Protein AF-A0A9K3KFH7-F1 (afdb_monomer_lite)

Structure (mmCIF, N/CA/C/O backbone):
data_AF-A0A9K3KFH7-F1
#
_entry.id   AF-A0A9K3KFH7-F1
#
loop_
_atom_site.group_PDB
_atom_site.id
_atom_site.type_symbol
_atom_site.label_atom_id
_atom_site.label_alt_id
_atom_site.label_comp_id
_atom_site.label_asym_id
_atom_site.label_entity_id
_atom_site.label_seq_id
_atom_site.pdbx_PDB_ins_code
_atom_site.Cartn_x
_atom_site.Cartn_y
_atom_site.Cartn_z
_atom_site.occupancy
_atom_site.B_iso_or_equiv
_atom_site.auth_seq_id
_atom_site.auth_comp_id
_atom_site.auth_asym_id
_atom_site.auth_atom_id
_atom_site.pdbx_PDB_model_num
ATOM 1 N N . MET A 1 1 ? 3.622 -12.387 -9.792 1.00 86.12 1 MET A N 1
ATOM 2 C CA . MET A 1 1 ? 2.218 -12.815 -10.017 1.00 86.12 1 MET A CA 1
ATOM 3 C C . MET A 1 1 ? 2.075 -13.841 -11.136 1.00 86.12 1 MET A C 1
ATOM 5 O O . MET A 1 1 ? 1.702 -14.954 -10.819 1.00 86.12 1 MET A O 1
ATOM 9 N N . GLU A 1 2 ? 2.390 -13.543 -12.404 1.00 88.88 2 GLU A N 1
ATOM 10 C CA . GLU A 1 2 ? 2.197 -14.516 -13.508 1.00 88.88 2 GLU A CA 1
ATOM 11 C C . GLU A 1 2 ? 2.962 -15.837 -13.294 1.00 88.88 2 GLU A C 1
ATOM 13 O O . GLU A 1 2 ? 2.406 -16.914 -13.489 1.00 88.88 2 GLU A O 1
ATOM 18 N N . SER A 1 3 ? 4.212 -15.764 -12.820 1.00 88.94 3 SER A N 1
ATOM 19 C CA . SER A 1 3 ? 4.995 -16.954 -12.445 1.00 88.94 3 SER A CA 1
ATOM 20 C C . SER A 1 3 ? 4.296 -17.785 -11.359 1.00 88.94 3 SER A C 1
ATOM 22 O O . SER A 1 3 ? 4.105 -18.985 -11.522 1.00 88.94 3 SER A O 1
ATOM 24 N N . TRP A 1 4 ? 3.802 -17.139 -10.297 1.00 92.62 4 TRP A N 1
ATOM 25 C CA . TRP A 1 4 ? 3.012 -17.815 -9.267 1.00 92.62 4 TRP A CA 1
ATOM 26 C C . TRP A 1 4 ? 1.726 -18.429 -9.816 1.00 92.62 4 TRP A C 1
ATOM 28 O O . TRP A 1 4 ? 1.423 -19.572 -9.490 1.00 92.62 4 TRP A O 1
ATOM 38 N N . ALA A 1 5 ? 0.996 -17.725 -10.681 1.00 92.94 5 ALA A N 1
ATOM 39 C CA . ALA A 1 5 ? -0.208 -18.263 -11.304 1.00 92.94 5 ALA A CA 1
ATOM 40 C C . ALA A 1 5 ? 0.092 -19.547 -12.102 1.00 92.94 5 ALA A C 1
ATOM 42 O O . ALA A 1 5 ? -0.690 -20.494 -12.063 1.00 92.94 5 ALA A O 1
ATOM 43 N N . ARG A 1 6 ? 1.263 -19.634 -12.753 1.00 92.25 6 ARG A N 1
ATOM 44 C CA . ARG A 1 6 ? 1.727 -20.870 -13.412 1.00 92.25 6 ARG A CA 1
ATOM 45 C C . ARG A 1 6 ? 2.045 -21.980 -12.416 1.00 92.25 6 ARG A C 1
ATOM 47 O O . ARG A 1 6 ? 1.675 -23.123 -12.666 1.00 92.25 6 ARG A O 1
ATOM 54 N N . SER A 1 7 ? 2.717 -21.659 -11.314 1.00 92.56 7 SER A N 1
ATOM 55 C CA . SER A 1 7 ? 3.105 -22.643 -10.297 1.00 92.56 7 SER A CA 1
ATOM 56 C C . SER A 1 7 ? 1.901 -23.219 -9.550 1.00 92.56 7 SER A C 1
ATOM 58 O O . SER A 1 7 ? 1.822 -24.428 -9.352 1.00 92.56 7 SER A O 1
ATOM 60 N N . TYR A 1 8 ? 0.942 -22.373 -9.167 1.00 91.44 8 TYR A N 1
ATOM 61 C CA . TYR A 1 8 ? -0.239 -22.785 -8.402 1.00 91.44 8 TYR A CA 1
ATOM 62 C C . TYR A 1 8 ? -1.395 -23.294 -9.273 1.00 91.44 8 TYR A C 1
ATOM 64 O O . TYR A 1 8 ? -2.278 -23.996 -8.766 1.00 91.44 8 TYR A O 1
ATOM 72 N N . GLN A 1 9 ? -1.386 -22.982 -10.573 1.00 89.19 9 GLN A N 1
ATOM 73 C CA . GLN A 1 9 ? -2.397 -23.401 -11.545 1.00 89.19 9 GLN A CA 1
ATOM 74 C C . GLN A 1 9 ? -3.823 -23.125 -11.033 1.00 89.19 9 GLN A C 1
ATOM 76 O O . GLN A 1 9 ? -4.155 -22.003 -10.668 1.00 89.19 9 GLN A O 1
ATOM 81 N N . ASN A 1 10 ? -4.665 -24.156 -10.951 1.00 87.44 10 ASN A N 1
ATOM 82 C CA . ASN A 1 10 ? -6.067 -24.040 -10.549 1.00 87.44 10 ASN A CA 1
ATOM 83 C C . ASN A 1 10 ? -6.268 -23.965 -9.026 1.00 87.44 10 ASN A C 1
ATOM 85 O O . ASN A 1 10 ? -7.405 -23.932 -8.557 1.00 87.44 10 ASN A O 1
ATOM 89 N N . SER A 1 11 ? -5.187 -23.989 -8.244 1.00 90.25 11 SER A N 1
ATOM 90 C CA . SER A 1 11 ? -5.266 -23.992 -6.780 1.00 90.25 11 SER A CA 1
ATOM 91 C C . SER A 1 11 ? -5.369 -22.583 -6.200 1.00 90.25 11 SER A C 1
ATOM 93 O O . SER A 1 11 ? -5.948 -22.416 -5.130 1.00 90.25 11 SER A O 1
ATOM 95 N N . VAL A 1 12 ? -4.824 -21.580 -6.898 1.00 94.25 12 VAL A N 1
ATOM 96 C CA . VAL A 1 12 ? -4.811 -20.172 -6.477 1.00 94.25 12 VAL A CA 1
ATOM 97 C C . VAL A 1 12 ? -5.070 -19.290 -7.693 1.00 94.25 12 VAL A C 1
ATOM 99 O O . VAL A 1 12 ? -4.408 -19.439 -8.717 1.00 94.25 12 VAL A O 1
ATOM 102 N N . GLN A 1 13 ? -6.000 -18.343 -7.573 1.00 94.50 13 GLN A N 1
ATOM 103 C CA . GLN A 1 13 ? -6.247 -17.338 -8.603 1.00 94.50 13 GLN A CA 1
ATOM 104 C C . GLN A 1 13 ? -5.602 -16.011 -8.205 1.00 94.50 13 GLN A C 1
ATOM 106 O O . GLN A 1 13 ? -5.792 -15.524 -7.094 1.00 94.50 13 GLN A O 1
ATOM 111 N N . PHE A 1 14 ? -4.858 -15.413 -9.132 1.00 94.56 14 PHE A N 1
ATOM 112 C CA . PHE A 1 14 ? -4.231 -14.110 -8.933 1.00 94.56 14 PHE A CA 1
ATOM 113 C C . PHE A 1 14 ? -5.033 -13.033 -9.652 1.00 94.56 14 PHE A C 1
ATOM 115 O O . PHE A 1 14 ? -5.318 -13.160 -10.845 1.00 94.56 14 PHE A O 1
ATOM 122 N N . LEU A 1 15 ? -5.368 -11.973 -8.918 1.00 93.25 15 LEU A N 1
ATOM 123 C CA . LEU A 1 15 ? -6.082 -10.814 -9.431 1.00 93.25 15 LEU A CA 1
ATOM 124 C C . LEU A 1 15 ? -5.185 -9.579 -9.324 1.00 93.25 15 LEU A C 1
ATOM 126 O O . LEU A 1 15 ? -4.699 -9.248 -8.245 1.00 93.25 15 LEU A O 1
ATOM 130 N N . CYS A 1 16 ? -5.000 -8.875 -10.436 1.00 92.69 16 CYS A N 1
ATOM 131 C CA . CYS A 1 16 ? -4.421 -7.538 -10.459 1.00 92.69 16 CYS A CA 1
ATOM 132 C C . CYS A 1 16 ? -5.562 -6.539 -10.659 1.00 92.69 16 CYS A C 1
ATOM 134 O O . CYS A 1 16 ? -6.243 -6.585 -11.680 1.00 92.69 16 CYS A O 1
ATOM 136 N N . VAL A 1 17 ? -5.817 -5.676 -9.674 1.00 91.50 17 VAL A N 1
ATOM 137 C CA . VAL A 1 17 ? -6.934 -4.722 -9.717 1.00 91.50 17 VAL A CA 1
ATOM 138 C C . VAL A 1 17 ? -6.389 -3.300 -9.707 1.00 91.50 17 VAL A C 1
ATOM 140 O O . VAL A 1 17 ? -5.822 -2.851 -8.714 1.00 91.50 17 VAL A O 1
ATOM 143 N N . CYS A 1 18 ? -6.569 -2.578 -10.812 1.00 89.69 18 CYS A N 1
ATOM 144 C CA . CYS A 1 18 ? -6.213 -1.167 -10.891 1.00 89.69 18 CYS A CA 1
ATOM 145 C C . CYS A 1 18 ? -7.244 -0.302 -10.152 1.00 89.69 18 CYS A C 1
ATOM 147 O O . CYS A 1 18 ? -8.447 -0.409 -10.400 1.00 89.69 18 CYS A O 1
ATOM 149 N N . VAL A 1 19 ? -6.758 0.580 -9.278 1.00 86.44 19 VAL A N 1
ATOM 150 C CA . VAL A 1 19 ? -7.580 1.481 -8.448 1.00 86.44 19 VAL A CA 1
ATOM 151 C C . VAL A 1 19 ? -7.379 2.965 -8.777 1.00 86.44 19 VAL A C 1
ATOM 153 O O . VAL A 1 19 ? -7.920 3.822 -8.086 1.00 86.44 19 VAL A O 1
ATOM 156 N N . GLU A 1 20 ? -6.620 3.283 -9.832 1.00 81.56 20 GLU A N 1
ATOM 157 C CA . GLU A 1 20 ? -6.353 4.670 -10.236 1.00 81.56 20 GLU A CA 1
ATOM 158 C C . GLU A 1 20 ? -7.647 5.377 -10.653 1.00 81.56 20 GLU A C 1
ATOM 160 O O . GLU A 1 20 ? -8.409 4.893 -11.494 1.00 81.56 20 GLU A O 1
ATOM 165 N N . THR A 1 21 ? -7.884 6.563 -10.101 1.00 71.69 21 THR A N 1
ATOM 166 C CA . THR A 1 21 ? -9.113 7.308 -10.383 1.00 71.69 21 THR A CA 1
ATOM 167 C C . THR A 1 21 ? -9.013 8.017 -11.735 1.00 71.69 21 THR A C 1
ATOM 169 O O . THR A 1 21 ? -7.969 8.534 -12.122 1.00 71.69 21 THR A O 1
ATOM 172 N N . ASN A 1 22 ? -10.113 8.024 -12.495 1.00 75.06 22 ASN A N 1
ATOM 173 C CA . ASN A 1 22 ? -10.267 8.660 -13.817 1.00 75.06 22 ASN A CA 1
ATOM 174 C C . ASN A 1 22 ? -9.599 7.966 -15.019 1.00 75.06 22 ASN A C 1
ATOM 176 O O . ASN A 1 22 ? -9.937 8.310 -16.147 1.00 75.06 22 ASN A O 1
ATOM 180 N N . ASN A 1 23 ? -8.707 6.986 -14.827 1.00 83.62 23 ASN A N 1
ATOM 181 C CA . ASN A 1 23 ? -8.059 6.265 -15.941 1.00 83.62 23 ASN A CA 1
ATOM 182 C C . ASN A 1 23 ? -7.856 4.754 -15.704 1.00 83.62 23 ASN A C 1
ATOM 184 O O . ASN A 1 23 ? -7.099 4.119 -16.443 1.00 83.62 23 ASN A O 1
ATOM 188 N N . ALA A 1 24 ? -8.543 4.164 -14.719 1.00 86.50 24 ALA A N 1
ATOM 189 C CA . ALA A 1 24 ? -8.342 2.781 -14.274 1.00 86.50 24 ALA A CA 1
ATOM 190 C C . ALA A 1 24 ? -8.306 1.751 -15.421 1.00 86.50 24 ALA A C 1
ATOM 192 O O . ALA A 1 24 ? -7.411 0.913 -15.479 1.00 86.50 24 ALA A O 1
ATOM 193 N N . GLN A 1 25 ? -9.231 1.852 -16.385 1.00 91.12 25 GLN A N 1
ATOM 194 C CA . GLN A 1 25 ? -9.294 0.937 -17.531 1.00 91.12 25 GLN A CA 1
ATOM 195 C C . GLN A 1 25 ? -8.053 1.028 -18.425 1.00 91.12 25 GLN A C 1
ATOM 197 O O . GLN A 1 25 ? -7.503 0.007 -18.842 1.00 91.12 25 GLN A O 1
ATOM 202 N N . ARG A 1 26 ? -7.605 2.250 -18.734 1.00 89.50 26 ARG A N 1
ATOM 203 C CA . ARG A 1 26 ? -6.442 2.474 -19.600 1.00 89.50 26 ARG A CA 1
ATOM 204 C C . ARG A 1 26 ? -5.169 1.970 -18.928 1.00 89.50 26 ARG A C 1
ATOM 206 O O . ARG A 1 26 ? -4.365 1.312 -19.581 1.00 89.50 26 ARG A O 1
ATOM 213 N N . VAL A 1 27 ? -5.023 2.236 -17.631 1.00 87.19 27 VAL A N 1
ATOM 214 C CA . VAL A 1 27 ? -3.889 1.757 -16.832 1.00 87.19 27 VAL A CA 1
ATOM 215 C C . VAL A 1 27 ? -3.907 0.233 -16.737 1.00 87.19 27 VAL A C 1
ATOM 217 O O . VAL A 1 27 ? -2.910 -0.397 -17.069 1.00 87.19 27 VAL A O 1
ATOM 220 N N . ALA A 1 28 ? -5.041 -0.382 -16.394 1.00 91.25 28 ALA A N 1
ATOM 221 C CA . ALA A 1 28 ? -5.153 -1.838 -16.362 1.00 91.25 28 ALA A CA 1
ATOM 222 C C . ALA A 1 28 ? -4.797 -2.463 -17.719 1.00 91.25 28 ALA A C 1
ATOM 224 O O . ALA A 1 28 ? -3.996 -3.391 -17.769 1.00 91.25 28 ALA A O 1
ATOM 225 N N . THR A 1 29 ? -5.317 -1.922 -18.825 1.00 90.56 29 THR A N 1
ATOM 226 C CA . THR A 1 29 ? -5.007 -2.410 -20.181 1.00 90.56 29 THR A CA 1
ATOM 227 C C . THR A 1 29 ? -3.511 -2.316 -20.484 1.00 90.56 29 THR A C 1
ATOM 229 O O . THR A 1 29 ? -2.922 -3.266 -20.992 1.00 90.56 29 THR A O 1
ATOM 232 N N . PHE A 1 30 ? -2.874 -1.200 -20.124 1.00 89.25 30 PHE A N 1
ATOM 233 C CA . PHE A 1 30 ? -1.430 -1.042 -20.266 1.00 89.25 30 PHE A CA 1
ATOM 234 C C . PHE A 1 30 ? -0.661 -2.114 -19.482 1.00 89.25 30 PHE A C 1
ATOM 236 O O . PHE A 1 30 ? 0.165 -2.808 -20.065 1.00 89.25 30 PHE A O 1
ATOM 243 N N . PHE A 1 31 ? -0.980 -2.320 -18.200 1.00 86.19 31 PHE A N 1
ATOM 244 C CA . PHE A 1 31 ? -0.340 -3.351 -17.372 1.00 86.19 31 PHE A CA 1
ATOM 245 C C . PHE A 1 31 ? -0.542 -4.760 -17.939 1.00 86.19 31 PHE A C 1
ATOM 247 O O . PHE A 1 31 ? 0.393 -5.556 -17.936 1.00 86.19 31 PHE A O 1
ATOM 254 N N . HIS A 1 32 ? -1.728 -5.053 -18.479 1.00 91.50 32 HIS A N 1
ATOM 255 C CA . HIS A 1 32 ? -2.003 -6.339 -19.116 1.00 91.50 32 HIS A CA 1
ATOM 256 C C . HIS A 1 32 ? -1.003 -6.645 -20.234 1.00 91.50 32 HIS A C 1
ATOM 258 O O . HIS A 1 32 ? -0.435 -7.734 -20.273 1.00 91.50 32 HIS A O 1
ATOM 264 N N . HIS A 1 33 ? -0.760 -5.668 -21.112 1.00 89.38 33 HIS A N 1
ATOM 265 C CA . HIS A 1 33 ? 0.180 -5.814 -22.218 1.00 89.38 33 HIS A CA 1
ATOM 266 C C . HIS A 1 33 ? 1.637 -5.799 -21.752 1.00 89.38 33 HIS A C 1
ATOM 268 O O . HIS A 1 33 ? 2.416 -6.638 -22.192 1.00 89.38 33 HIS A O 1
ATOM 274 N N . THR A 1 34 ? 1.998 -4.893 -20.841 1.00 86.75 34 THR A N 1
ATOM 275 C CA . THR A 1 34 ? 3.370 -4.754 -20.328 1.00 86.75 34 THR A CA 1
ATOM 276 C C . THR A 1 34 ? 3.851 -6.017 -19.621 1.00 86.75 34 THR A C 1
ATOM 278 O O . THR A 1 34 ? 4.980 -6.450 -19.837 1.00 86.75 34 THR A O 1
ATOM 281 N N . PHE A 1 35 ? 2.998 -6.635 -18.803 1.00 84.88 35 PHE A N 1
ATOM 282 C CA . PHE A 1 35 ? 3.344 -7.848 -18.058 1.00 84.88 35 PHE A CA 1
ATOM 283 C C . PHE A 1 35 ? 2.908 -9.141 -18.752 1.00 84.88 35 PHE A C 1
ATOM 285 O O . PHE A 1 35 ? 3.175 -10.223 -18.232 1.00 84.88 35 PHE A O 1
ATOM 292 N N . ASN A 1 36 ? 2.267 -9.031 -19.921 1.00 89.00 36 ASN A N 1
ATOM 293 C CA . ASN A 1 36 ? 1.772 -10.146 -20.722 1.00 89.00 36 ASN A CA 1
ATOM 294 C C . ASN A 1 36 ? 0.991 -11.170 -19.878 1.00 89.00 36 ASN A C 1
ATOM 296 O O . ASN A 1 36 ? 1.308 -12.363 -19.865 1.00 89.00 36 ASN A O 1
ATOM 300 N N . PHE A 1 37 ? 0.010 -10.685 -19.112 1.00 89.25 37 PHE A N 1
ATOM 301 C CA . PHE A 1 37 ? -0.782 -11.536 -18.227 1.00 89.25 37 PHE A CA 1
ATOM 302 C C . PHE A 1 37 ? -1.610 -12.532 -19.039 1.00 89.25 37 PHE A C 1
ATOM 304 O O . PHE A 1 37 ? -2.443 -12.136 -19.851 1.00 89.25 37 PHE A O 1
ATOM 311 N N . THR A 1 38 ? -1.407 -13.828 -18.793 1.00 91.88 38 THR A N 1
ATOM 312 C CA . THR A 1 38 ? -2.188 -14.902 -19.428 1.00 91.88 38 THR A CA 1
ATOM 313 C C . THR A 1 38 ? -3.011 -15.688 -18.420 1.00 91.88 38 THR A C 1
ATOM 315 O O . THR A 1 38 ? -4.115 -16.122 -18.741 1.00 91.88 38 THR A O 1
ATOM 318 N N . LEU A 1 39 ? -2.501 -15.841 -17.196 1.00 92.38 39 LEU A N 1
ATOM 319 C CA . LEU A 1 39 ? -3.177 -16.553 -16.112 1.00 92.38 39 LEU A CA 1
ATOM 320 C C . LEU A 1 39 ? -3.688 -15.616 -15.016 1.00 92.38 39 LEU A C 1
ATOM 322 O O . LEU A 1 39 ? -4.640 -15.951 -14.313 1.00 92.38 39 LEU A O 1
ATOM 326 N N . VAL A 1 40 ? -3.064 -14.448 -14.856 1.00 93.75 40 VAL A N 1
ATOM 327 C CA . VAL A 1 40 ? -3.528 -13.424 -13.916 1.00 93.75 40 VAL A CA 1
ATOM 328 C C . VAL A 1 40 ? -4.776 -12.742 -14.474 1.00 93.75 40 VAL A C 1
ATOM 330 O O . VAL A 1 40 ? -4.770 -12.209 -15.585 1.00 93.75 40 VAL A O 1
ATOM 333 N N . VAL A 1 41 ? -5.839 -12.697 -13.671 1.00 94.12 41 VAL A N 1
ATOM 334 C CA . VAL A 1 41 ? -7.026 -11.901 -13.986 1.00 94.12 41 VAL A CA 1
ATOM 335 C C . VAL A 1 41 ? -6.683 -10.440 -13.742 1.00 94.12 41 VAL A C 1
ATOM 337 O O . VAL A 1 41 ? -6.375 -10.040 -12.622 1.00 94.12 41 VAL A O 1
ATOM 340 N N . ASN A 1 42 ? -6.738 -9.631 -14.790 1.00 94.38 42 ASN A N 1
ATOM 341 C CA . ASN A 1 42 ? -6.475 -8.205 -14.691 1.00 94.38 42 ASN A CA 1
ATOM 342 C C . ASN A 1 42 ? -7.784 -7.421 -14.800 1.00 94.38 42 ASN A C 1
ATOM 344 O O . ASN A 1 42 ? -8.531 -7.575 -15.764 1.00 94.38 42 ASN A O 1
ATOM 348 N N . ALA A 1 43 ? -8.056 -6.591 -13.803 1.00 93.38 43 ALA A N 1
ATOM 349 C CA . ALA A 1 43 ? -9.306 -5.872 -13.634 1.00 93.38 43 ALA A CA 1
ATOM 350 C C . ALA A 1 43 ? -9.049 -4.430 -13.185 1.00 93.38 43 ALA A C 1
ATOM 352 O O . ALA A 1 43 ? -7.922 -4.016 -12.906 1.00 93.38 43 ALA A O 1
ATOM 353 N N . TYR A 1 44 ? -10.115 -3.643 -13.111 1.00 92.69 44 TYR A N 1
ATOM 354 C CA . TYR A 1 44 ? -10.059 -2.276 -12.618 1.00 92.69 44 TYR A CA 1
ATOM 355 C C . TYR A 1 44 ? -11.343 -1.912 -11.885 1.00 92.69 44 TYR A C 1
ATOM 357 O O . TYR A 1 44 ? -12.417 -2.432 -12.189 1.00 92.69 44 TYR A O 1
ATOM 365 N N . ILE A 1 45 ? -11.228 -0.986 -10.939 1.00 88.94 45 ILE A N 1
ATOM 366 C CA . ILE A 1 45 ? -12.374 -0.379 -10.274 1.00 88.94 45 ILE A CA 1
ATOM 367 C C . ILE A 1 45 ? -12.769 0.880 -11.060 1.00 88.94 45 ILE A C 1
ATOM 369 O O . ILE A 1 45 ? -11.952 1.789 -11.202 1.00 88.94 45 ILE A O 1
ATOM 373 N N . PRO A 1 46 ? -14.003 0.970 -11.594 1.00 83.69 46 PRO A N 1
ATOM 374 C CA . PRO A 1 46 ? -14.386 2.081 -12.467 1.00 83.69 46 PRO A CA 1
ATOM 375 C C . PRO A 1 46 ? -14.535 3.412 -11.718 1.00 83.69 46 PRO A C 1
ATOM 377 O O . PRO A 1 46 ? -14.450 4.474 -12.328 1.00 83.69 46 PRO A O 1
ATOM 380 N N . SER A 1 47 ? -14.763 3.371 -10.403 1.00 82.62 47 SER A N 1
ATOM 381 C CA . SER A 1 47 ? -14.931 4.561 -9.564 1.00 82.62 47 SER A CA 1
ATOM 382 C C . SER A 1 47 ? -14.825 4.214 -8.080 1.00 82.62 47 SER A C 1
ATOM 384 O O . SER A 1 47 ? -15.192 3.105 -7.688 1.00 82.62 47 SER A O 1
ATOM 386 N N . MET A 1 48 ? -14.446 5.189 -7.247 1.00 79.38 48 MET A N 1
ATOM 387 C CA . MET A 1 48 ? -14.229 5.019 -5.800 1.00 79.38 48 MET A CA 1
ATOM 388 C C . MET A 1 48 ? -15.413 4.422 -5.028 1.00 79.38 48 MET A C 1
ATOM 390 O O . MET A 1 48 ? -15.197 3.760 -4.020 1.00 79.38 48 MET A O 1
ATOM 394 N N . GLN A 1 49 ? -16.654 4.589 -5.495 1.00 83.94 49 GLN A N 1
ATOM 395 C CA . GLN A 1 49 ? -17.827 3.979 -4.849 1.00 83.94 49 GLN A CA 1
ATOM 396 C C . GLN A 1 49 ? -17.794 2.439 -4.826 1.00 83.94 49 GLN A C 1
ATOM 398 O O . GLN A 1 49 ? -18.447 1.835 -3.981 1.00 83.94 49 GLN A O 1
ATOM 403 N N . TYR A 1 50 ? -17.045 1.808 -5.739 1.00 83.25 50 TYR A N 1
ATOM 404 C CA . TYR A 1 50 ? -16.858 0.353 -5.779 1.00 83.25 50 TYR A CA 1
ATOM 405 C C . TYR A 1 50 ? -15.573 -0.095 -5.075 1.00 83.25 50 TYR A C 1
ATOM 407 O O . TYR A 1 50 ? -15.301 -1.293 -5.021 1.00 83.25 50 TYR A O 1
ATOM 415 N N . MET A 1 51 ? -14.775 0.839 -4.543 1.00 83.25 51 MET A N 1
ATOM 416 C CA . MET A 1 51 ? -13.595 0.490 -3.762 1.00 83.25 51 MET A CA 1
ATOM 417 C C . MET A 1 51 ? -14.049 -0.179 -2.456 1.00 83.25 51 MET A C 1
ATOM 419 O O . MET A 1 51 ? -14.841 0.410 -1.711 1.00 83.25 51 MET A O 1
ATOM 423 N N . PRO A 1 52 ? -13.579 -1.400 -2.152 1.00 76.06 52 PRO A N 1
ATOM 424 C CA . PRO A 1 52 ? -13.968 -2.075 -0.927 1.00 76.06 52 PRO A CA 1
ATOM 425 C C . PRO A 1 52 ? -13.470 -1.287 0.291 1.00 76.06 52 PRO A C 1
ATOM 427 O O . PRO A 1 52 ? -12.297 -0.924 0.397 1.00 76.06 52 PRO A O 1
ATOM 430 N N . ARG A 1 53 ? -14.382 -1.006 1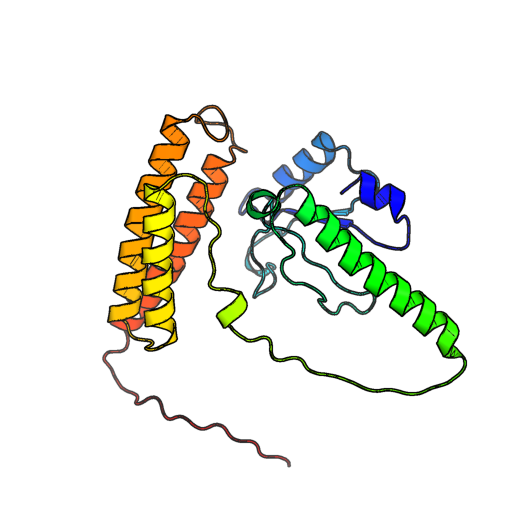.230 1.00 78.88 53 ARG A N 1
ATOM 431 C CA . ARG A 1 53 ? -14.062 -0.248 2.447 1.00 78.88 53 ARG A CA 1
ATOM 432 C C . ARG A 1 53 ? -13.068 -1.020 3.315 1.00 78.88 53 ARG A C 1
ATOM 434 O O . ARG A 1 53 ? -13.201 -2.230 3.496 1.00 78.88 53 ARG A O 1
ATOM 441 N N . GLY A 1 54 ? -12.101 -0.302 3.883 1.00 74.69 54 GLY A N 1
ATOM 442 C CA . GLY A 1 54 ? -11.050 -0.889 4.719 1.00 74.69 54 GLY A CA 1
ATOM 443 C C . GLY A 1 54 ? -9.906 -1.537 3.934 1.00 74.69 54 GLY A C 1
ATOM 444 O O . GLY A 1 54 ? -9.106 -2.253 4.530 1.00 74.69 54 GLY A O 1
ATOM 445 N N . PHE A 1 55 ? -9.822 -1.292 2.623 1.00 76.69 55 PHE A N 1
ATOM 446 C CA . PHE A 1 55 ? -8.690 -1.676 1.782 1.00 76.69 55 PHE A CA 1
ATOM 447 C C . PHE A 1 55 ? -8.097 -0.438 1.104 1.00 76.69 55 PHE A C 1
ATOM 449 O O . PHE A 1 55 ? -8.828 0.451 0.667 1.00 76.69 55 PHE A O 1
ATOM 456 N N . GLY A 1 56 ? -6.768 -0.383 1.039 1.00 71.25 56 GLY A N 1
ATOM 457 C CA . GLY A 1 56 ? -6.019 0.664 0.343 1.00 71.25 56 GLY A CA 1
ATOM 458 C C . GLY A 1 56 ? -5.437 0.178 -0.983 1.00 71.25 56 GLY A C 1
ATOM 459 O O . GLY A 1 56 ? -5.559 -0.994 -1.340 1.00 71.25 56 GLY A O 1
ATOM 460 N N . GLN A 1 57 ? -4.772 1.080 -1.705 1.00 77.00 57 GLN A N 1
ATOM 461 C CA . GLN A 1 57 ? -3.892 0.701 -2.809 1.00 77.00 57 GLN A CA 1
ATOM 462 C C . GLN A 1 57 ? -2.683 -0.039 -2.232 1.00 77.00 57 GLN A C 1
ATOM 464 O O . GLN A 1 57 ? -2.003 0.494 -1.360 1.00 77.00 57 GLN A O 1
ATOM 469 N N . LEU A 1 58 ? -2.445 -1.274 -2.683 1.00 75.69 58 LEU A N 1
ATOM 470 C CA . LEU A 1 58 ? -1.403 -2.112 -2.091 1.00 75.69 58 LEU A CA 1
ATOM 471 C C . LEU A 1 58 ? -0.126 -2.239 -2.910 1.00 75.69 58 LEU A C 1
ATOM 473 O O . LEU A 1 58 ? 0.854 -2.589 -2.292 1.00 75.69 58 LEU A O 1
ATOM 477 N N . GLY A 1 59 ? -0.080 -1.944 -4.215 1.00 76.75 59 GLY A N 1
ATOM 478 C CA . GLY A 1 59 ? 1.163 -1.886 -5.017 1.00 76.75 59 GLY A CA 1
ATOM 479 C C . GLY A 1 59 ? 2.322 -2.785 -4.536 1.00 76.75 59 GLY A C 1
ATOM 480 O O . GLY A 1 59 ? 2.178 -4.000 -4.428 1.00 76.75 59 GLY A O 1
ATOM 481 N N . CYS A 1 60 ? 3.464 -2.173 -4.205 1.00 76.12 60 CYS A N 1
ATOM 482 C CA . CYS A 1 60 ? 4.602 -2.849 -3.562 1.00 76.12 60 CYS A CA 1
ATOM 483 C C . CYS A 1 60 ? 4.442 -3.017 -2.034 1.00 76.12 60 CYS A C 1
ATOM 485 O O . CYS A 1 60 ? 5.306 -3.585 -1.371 1.00 76.12 60 CYS A O 1
ATOM 487 N N . SER A 1 61 ? 3.344 -2.529 -1.470 1.00 82.44 61 SER A N 1
ATOM 488 C CA . SER A 1 61 ? 2.938 -2.611 -0.065 1.00 82.44 61 SER A CA 1
ATOM 489 C C . SER A 1 61 ? 2.236 -3.924 0.326 1.00 82.44 61 SER A C 1
ATOM 491 O O . SER A 1 61 ? 1.827 -4.049 1.480 1.00 82.44 61 SER A O 1
ATOM 493 N N . GLY A 1 62 ? 2.087 -4.891 -0.590 1.00 88.56 62 GLY A N 1
ATOM 494 C CA . GLY A 1 62 ? 1.685 -6.272 -0.284 1.00 88.56 62 GLY A CA 1
ATOM 495 C C . GLY A 1 62 ? 0.460 -6.782 -1.055 1.00 88.56 62 GLY A C 1
ATOM 496 O O . GLY A 1 62 ? 0.019 -6.193 -2.039 1.00 88.56 62 GLY A O 1
ATOM 497 N N . PHE A 1 63 ? -0.096 -7.904 -0.594 1.00 92.50 63 PHE A N 1
ATOM 498 C CA . PHE A 1 63 ? -1.245 -8.587 -1.194 1.00 92.50 63 PHE A CA 1
ATOM 499 C C . PHE A 1 63 ? -2.437 -8.655 -0.233 1.00 92.50 63 PHE A C 1
ATOM 501 O O . PHE A 1 63 ? -2.273 -8.725 0.987 1.00 92.50 63 PHE A O 1
ATOM 508 N N . VAL A 1 64 ? -3.643 -8.692 -0.803 1.00 92.56 64 VAL A N 1
ATOM 509 C CA . VAL A 1 64 ? -4.839 -9.209 -0.122 1.00 92.56 64 VAL A CA 1
ATOM 510 C C . VAL A 1 64 ? -4.939 -10.700 -0.429 1.00 92.56 64 VAL A C 1
ATOM 512 O O . VAL A 1 64 ? -4.772 -11.097 -1.581 1.00 92.56 64 VAL A O 1
ATOM 515 N N . VAL A 1 65 ? -5.240 -11.515 0.579 1.00 93.81 65 VAL A N 1
ATOM 516 C CA . VAL A 1 65 ? -5.431 -12.961 0.431 1.00 93.81 65 VAL A CA 1
ATOM 517 C C . VAL A 1 65 ? -6.788 -13.344 1.005 1.00 93.81 65 VAL A C 1
ATOM 519 O O . VAL A 1 65 ? -7.099 -13.006 2.150 1.00 93.81 65 VAL A O 1
ATOM 522 N N . SER A 1 66 ? -7.584 -14.063 0.221 1.00 92.31 66 SER A N 1
ATOM 523 C CA . SER A 1 66 ? -8.825 -14.693 0.664 1.00 92.31 66 SER A CA 1
ATOM 524 C C . SER A 1 66 ? -8.766 -16.205 0.464 1.00 92.31 66 SER A C 1
ATOM 526 O O . SER A 1 66 ? -8.007 -16.694 -0.374 1.00 92.31 66 SER A O 1
ATOM 528 N N . ASP A 1 67 ? -9.576 -16.939 1.219 1.00 92.06 67 ASP A N 1
ATOM 529 C CA . ASP A 1 67 ? -9.808 -18.364 0.993 1.00 92.06 67 ASP A CA 1
ATOM 530 C C . ASP A 1 67 ? -10.820 -18.608 -0.149 1.00 92.06 67 ASP A C 1
ATOM 532 O O . ASP A 1 67 ? -11.290 -17.676 -0.812 1.00 92.06 67 ASP A O 1
ATOM 536 N N . G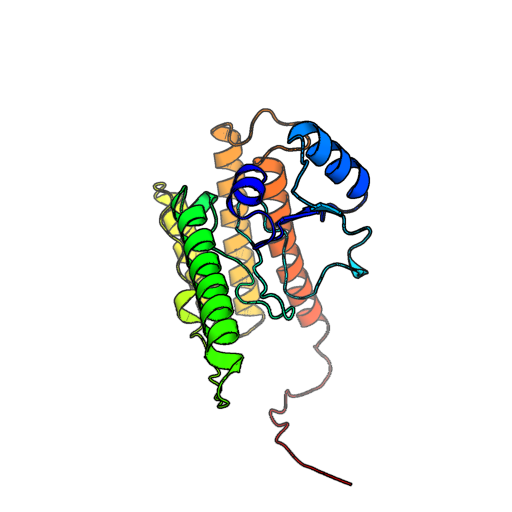LY A 1 68 ? -11.134 -19.883 -0.403 1.00 86.94 68 GLY A N 1
ATOM 537 C CA . GLY A 1 68 ? -12.092 -20.296 -1.435 1.00 86.94 68 GLY A CA 1
ATOM 538 C C . GLY A 1 68 ? -13.559 -19.988 -1.113 1.00 86.94 68 GLY A C 1
ATOM 539 O O . GLY A 1 68 ? -14.382 -20.021 -2.024 1.00 86.94 68 GLY A O 1
ATOM 540 N N . ASP A 1 69 ? -13.868 -19.661 0.143 1.00 86.88 69 ASP A N 1
ATOM 541 C CA . ASP A 1 69 ? -15.206 -19.283 0.611 1.00 86.88 69 ASP A CA 1
ATOM 542 C C . ASP A 1 69 ? -15.398 -17.754 0.609 1.00 86.88 69 ASP A C 1
ATOM 544 O O . ASP A 1 69 ? -16.481 -17.246 0.904 1.00 86.88 69 ASP A O 1
ATOM 548 N N . GLY A 1 70 ? -14.352 -17.005 0.240 1.00 84.25 70 GLY A N 1
ATOM 549 C CA . GLY A 1 70 ? -14.357 -15.549 0.162 1.00 84.25 70 GLY A CA 1
ATOM 550 C C . GLY A 1 70 ? -14.020 -14.847 1.479 1.00 84.25 70 GLY A C 1
ATOM 551 O O . GLY A 1 70 ? -14.157 -13.623 1.558 1.00 84.25 70 GLY A O 1
ATOM 552 N N . ASN A 1 71 ? -13.556 -15.564 2.508 1.00 89.19 71 ASN A N 1
ATOM 553 C CA . ASN A 1 71 ? -13.095 -14.934 3.744 1.00 89.19 71 ASN A CA 1
ATOM 554 C C . ASN A 1 71 ? -11.690 -14.363 3.554 1.00 89.19 71 ASN A C 1
ATOM 556 O O . ASN A 1 71 ? -10.797 -15.026 3.030 1.00 89.19 71 ASN A O 1
ATOM 560 N N . PHE A 1 72 ? -11.466 -13.137 4.025 1.00 89.81 72 PHE A N 1
ATOM 561 C CA . PHE A 1 72 ? -10.143 -12.515 3.983 1.00 89.81 72 PHE A CA 1
ATOM 562 C C . PHE A 1 72 ? -9.234 -13.093 5.067 1.00 89.81 72 PHE A C 1
ATOM 564 O O . PHE A 1 72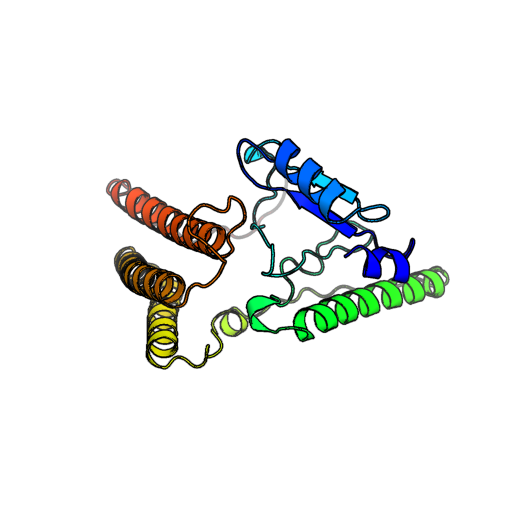 ? -9.443 -12.851 6.254 1.00 89.81 72 PHE A O 1
ATOM 571 N N . VAL A 1 73 ? -8.198 -13.803 4.630 1.00 92.06 73 VAL A N 1
ATOM 572 C CA . VAL A 1 73 ? -7.148 -14.393 5.471 1.00 92.06 73 VAL A CA 1
ATOM 573 C C . VAL A 1 73 ? -6.078 -13.351 5.784 1.00 92.06 73 VAL A C 1
ATOM 575 O O . VAL A 1 73 ? -5.570 -13.285 6.898 1.00 92.06 73 VAL A O 1
ATOM 578 N N . SER A 1 74 ? -5.776 -12.480 4.819 1.00 91.06 74 SER A N 1
ATOM 579 C CA . SER A 1 74 ? -4.932 -11.308 5.035 1.00 91.06 74 SER A CA 1
ATOM 580 C C . SER A 1 74 ? -5.446 -10.118 4.238 1.00 91.06 74 SER A C 1
ATOM 582 O O . SER A 1 74 ? -5.786 -10.233 3.063 1.00 91.06 74 SER A O 1
ATOM 584 N N . ARG A 1 75 ? -5.492 -8.949 4.881 1.00 88.56 75 ARG A N 1
ATOM 585 C CA . ARG A 1 75 ? -5.850 -7.677 4.231 1.00 88.56 75 ARG A CA 1
ATOM 586 C C . ARG A 1 75 ? -4.637 -6.924 3.690 1.00 88.56 75 ARG A C 1
ATOM 588 O O . ARG A 1 75 ? -4.815 -6.007 2.895 1.00 88.56 75 ARG A O 1
ATOM 595 N N . LYS A 1 76 ? -3.437 -7.291 4.144 1.00 90.38 76 LYS A N 1
ATOM 596 C CA . LYS A 1 76 ? -2.152 -6.731 3.727 1.00 90.38 76 LYS A CA 1
ATOM 597 C C . LYS A 1 76 ? -1.048 -7.685 4.182 1.00 90.38 76 LYS A C 1
ATOM 599 O O . LYS A 1 76 ? -0.820 -7.839 5.380 1.00 90.38 76 LYS A O 1
ATOM 604 N N . THR A 1 77 ? -0.376 -8.343 3.246 1.00 92.75 77 THR A N 1
ATOM 605 C CA . THR A 1 77 ? 0.863 -9.076 3.548 1.00 92.75 77 THR A CA 1
ATOM 606 C C . THR A 1 77 ? 2.030 -8.109 3.761 1.00 92.75 77 THR A C 1
ATOM 608 O O . THR A 1 77 ? 1.917 -6.926 3.447 1.00 92.75 77 THR A O 1
ATOM 611 N N . LYS A 1 78 ? 3.166 -8.618 4.261 1.00 88.50 78 LYS A N 1
ATOM 612 C CA . LYS A 1 78 ? 4.466 -7.924 4.222 1.00 88.50 78 LYS A CA 1
ATOM 613 C C . LYS A 1 78 ? 4.656 -7.189 2.885 1.00 88.50 78 LYS A C 1
ATOM 615 O O . LYS A 1 78 ? 4.366 -7.744 1.820 1.00 88.50 78 LYS A O 1
ATOM 620 N N . ALA A 1 79 ? 5.112 -5.946 2.973 1.00 86.56 79 ALA A N 1
ATOM 621 C CA . ALA A 1 79 ? 5.423 -5.108 1.829 1.00 86.56 79 ALA A CA 1
ATOM 622 C C . ALA A 1 79 ? 6.806 -5.461 1.282 1.00 86.56 79 ALA A C 1
ATOM 624 O O . ALA A 1 79 ? 7.749 -5.656 2.045 1.00 86.56 79 ALA A O 1
ATOM 625 N N . TYR A 1 80 ? 6.943 -5.484 -0.041 1.00 81.06 80 TYR A N 1
ATOM 626 C CA . TYR A 1 80 ? 8.239 -5.691 -0.684 1.00 81.06 80 TYR A CA 1
ATOM 627 C C . TYR A 1 80 ? 9.209 -4.542 -0.378 1.00 81.06 80 TYR A C 1
ATOM 629 O O . TYR A 1 80 ? 10.393 -4.783 -0.177 1.00 81.06 80 TYR A O 1
ATOM 637 N N . LEU A 1 81 ? 8.709 -3.304 -0.290 1.00 77.94 81 LEU A N 1
ATOM 638 C CA . LEU A 1 81 ? 9.548 -2.143 0.039 1.00 77.94 81 LEU A CA 1
ATOM 639 C C . LEU A 1 81 ? 10.156 -2.230 1.449 1.00 77.94 81 LEU A C 1
ATOM 641 O O . LEU A 1 81 ? 11.264 -1.747 1.646 1.00 77.94 81 LEU A O 1
ATOM 645 N N . ASP A 1 82 ? 9.470 -2.900 2.381 1.00 76.12 82 ASP A N 1
ATOM 646 C CA . ASP A 1 82 ? 9.898 -2.997 3.782 1.00 76.12 82 ASP A CA 1
ATOM 647 C C . ASP A 1 82 ? 10.687 -4.285 4.066 1.00 76.12 82 ASP A C 1
ATOM 649 O O . ASP A 1 82 ? 11.505 -4.334 4.979 1.00 76.12 82 ASP A O 1
ATOM 653 N N . SER A 1 83 ? 10.397 -5.372 3.342 1.00 81.44 83 SER A N 1
ATOM 654 C CA . SER A 1 83 ? 10.889 -6.724 3.664 1.00 81.44 83 SER A CA 1
ATOM 655 C C . SER A 1 83 ? 11.605 -7.432 2.509 1.00 81.44 83 SER A C 1
ATOM 657 O O . SER A 1 83 ? 12.021 -8.579 2.665 1.00 81.44 83 SER A O 1
ATOM 659 N N . GLY A 1 84 ? 11.746 -6.791 1.346 1.00 84.69 84 GLY A N 1
ATOM 660 C CA . GLY A 1 84 ? 12.370 -7.387 0.164 1.00 84.69 84 GLY A CA 1
ATOM 661 C C . GLY A 1 84 ? 11.725 -8.719 -0.230 1.00 84.69 84 GLY A C 1
ATOM 662 O O . GLY A 1 84 ? 10.501 -8.858 -0.228 1.00 84.69 84 GLY A O 1
ATOM 663 N N . GLU A 1 85 ? 12.555 -9.716 -0.540 1.00 87.00 85 GLU A N 1
ATOM 664 C CA . GLU A 1 85 ? 12.104 -11.049 -0.970 1.00 87.00 85 GLU A CA 1
ATOM 665 C C . GLU A 1 85 ? 11.296 -11.799 0.107 1.00 87.00 85 GLU A C 1
ATOM 667 O O . GLU A 1 85 ? 10.403 -12.572 -0.236 1.00 87.00 85 GLU A O 1
ATOM 672 N N . GLU A 1 86 ? 11.489 -11.512 1.404 1.00 87.75 86 GLU A N 1
ATOM 673 C CA . GLU A 1 86 ? 10.686 -12.141 2.470 1.00 87.75 86 GLU A CA 1
ATOM 674 C C . GLU A 1 86 ? 9.191 -11.807 2.359 1.00 87.75 86 GLU A C 1
ATOM 676 O O . GLU A 1 86 ? 8.335 -12.507 2.913 1.00 87.75 86 GLU A O 1
ATOM 681 N N . ALA A 1 87 ? 8.849 -10.716 1.666 1.00 88.69 87 ALA A N 1
ATOM 682 C CA . ALA A 1 87 ? 7.465 -10.380 1.376 1.00 88.69 87 ALA A CA 1
ATOM 683 C C . ALA A 1 87 ? 6.790 -11.461 0.520 1.00 88.69 87 ALA A C 1
ATOM 685 O O . ALA A 1 87 ? 5.607 -11.750 0.719 1.00 88.69 87 ALA A O 1
ATOM 686 N N . PHE A 1 88 ? 7.539 -12.079 -0.395 1.00 91.06 88 PHE A N 1
ATOM 687 C CA . PHE A 1 88 ? 7.058 -13.164 -1.241 1.00 91.06 88 PHE A CA 1
ATOM 688 C C . PHE A 1 88 ? 6.936 -14.466 -0.450 1.00 91.06 88 PHE A C 1
ATOM 690 O O . PHE A 1 88 ? 5.871 -15.083 -0.488 1.00 91.06 88 PHE A O 1
ATOM 697 N N . ASP A 1 89 ? 7.945 -14.811 0.354 1.00 90.75 89 ASP A N 1
ATOM 698 C CA . ASP A 1 89 ? 7.914 -15.997 1.222 1.00 90.75 89 ASP A CA 1
ATOM 699 C C . ASP A 1 89 ? 6.702 -15.986 2.158 1.00 90.75 89 ASP A C 1
ATOM 701 O O . ASP A 1 89 ? 6.036 -17.000 2.362 1.00 90.75 89 ASP A O 1
ATOM 705 N N . HIS A 1 90 ? 6.367 -14.820 2.710 1.00 94.12 90 HIS A N 1
ATOM 706 C CA . HIS A 1 90 ? 5.209 -14.676 3.583 1.00 94.12 90 HIS A CA 1
ATOM 707 C C . HIS A 1 90 ? 3.885 -14.966 2.859 1.00 94.12 90 HIS A C 1
ATOM 709 O O . HIS A 1 90 ? 3.012 -15.634 3.417 1.00 94.12 90 HIS A O 1
ATOM 715 N N . VAL A 1 91 ? 3.730 -14.519 1.608 1.00 93.75 91 VAL A N 1
ATOM 716 C CA . VAL A 1 91 ? 2.554 -14.858 0.788 1.00 93.75 91 VAL A CA 1
ATOM 717 C C . VAL A 1 91 ? 2.506 -16.365 0.543 1.00 93.75 91 VAL A C 1
ATOM 719 O O . VAL A 1 91 ? 1.457 -16.984 0.717 1.00 93.75 91 VAL A O 1
ATOM 722 N N . GLU A 1 92 ? 3.635 -16.973 0.182 1.00 94.19 92 GLU A N 1
ATOM 723 C CA . GLU A 1 92 ? 3.725 -18.409 -0.087 1.00 94.19 92 GLU A CA 1
ATOM 724 C C . GLU A 1 92 ? 3.407 -19.256 1.151 1.00 94.19 92 GLU A C 1
ATOM 726 O O . GLU A 1 92 ? 2.690 -20.250 1.042 1.00 94.19 92 GLU A O 1
ATOM 731 N N . GLN A 1 93 ? 3.848 -18.838 2.340 1.00 93.12 93 GLN A N 1
ATOM 732 C CA . GLN A 1 93 ? 3.513 -19.498 3.605 1.00 93.12 9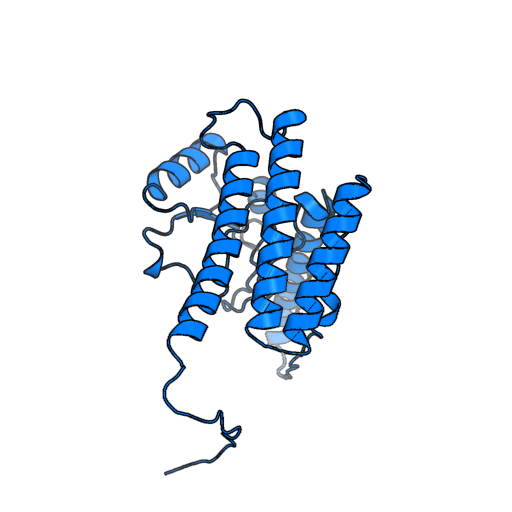3 GLN A CA 1
ATOM 733 C C . GLN A 1 93 ? 2.008 -19.459 3.896 1.00 93.12 93 GLN A C 1
ATOM 735 O O . GLN A 1 93 ? 1.433 -20.487 4.266 1.00 93.12 93 GLN A O 1
ATOM 740 N N . ILE A 1 94 ? 1.356 -18.307 3.688 1.00 94.94 94 ILE A N 1
ATOM 741 C CA . ILE A 1 94 ? -0.102 -18.181 3.845 1.00 94.94 94 ILE A CA 1
ATOM 742 C C . ILE A 1 94 ? -0.816 -19.123 2.868 1.00 94.94 94 ILE A C 1
ATOM 744 O O . ILE A 1 94 ? -1.687 -19.895 3.276 1.00 94.94 94 ILE A O 1
ATOM 748 N N . LEU A 1 95 ? -0.431 -19.104 1.587 1.00 94.06 95 LEU A N 1
ATOM 749 C CA . LEU A 1 95 ? -1.033 -19.964 0.565 1.00 94.06 95 LEU A CA 1
ATOM 750 C C . LEU A 1 95 ? -0.821 -21.451 0.878 1.00 94.06 95 LEU A C 1
ATOM 752 O O . LEU A 1 95 ? -1.758 -22.239 0.765 1.00 94.06 95 LEU A O 1
ATOM 756 N N . ALA A 1 96 ? 0.374 -21.845 1.321 1.00 91.81 96 ALA A N 1
ATOM 757 C CA . ALA A 1 96 ? 0.672 -23.220 1.704 1.00 91.81 96 ALA A CA 1
ATOM 758 C C . ALA A 1 96 ? -0.197 -23.701 2.877 1.00 91.81 96 ALA A C 1
ATOM 760 O O . ALA A 1 96 ? -0.625 -24.857 2.876 1.00 91.81 96 ALA A O 1
ATOM 761 N N . GLY A 1 97 ? -0.481 -22.828 3.851 1.00 91.38 97 GLY A N 1
ATOM 762 C CA . GLY A 1 97 ? -1.418 -23.104 4.942 1.00 91.38 97 GLY A CA 1
ATOM 763 C C . GLY A 1 97 ? -2.830 -23.372 4.424 1.00 91.38 97 GLY A C 1
ATOM 764 O O . GLY A 1 97 ? -3.375 -24.449 4.650 1.00 91.38 97 GLY A O 1
ATOM 765 N N . LEU A 1 98 ? -3.374 -22.453 3.624 1.00 91.94 98 LEU A N 1
ATOM 766 C CA . LEU A 1 98 ? -4.733 -22.570 3.080 1.00 91.94 98 LEU A CA 1
ATOM 767 C C . LEU A 1 98 ? -4.912 -23.790 2.173 1.00 91.94 98 LEU A C 1
ATOM 769 O O . LEU A 1 98 ? -5.928 -24.483 2.232 1.00 91.94 98 LEU A O 1
ATOM 773 N N . LEU A 1 99 ? -3.922 -24.080 1.329 1.00 90.81 99 LEU A N 1
ATOM 774 C CA . LEU A 1 99 ? -3.963 -25.248 0.454 1.00 90.81 99 LEU A CA 1
ATOM 775 C C . LEU A 1 99 ? -3.868 -26.551 1.252 1.00 90.81 99 LEU A C 1
ATOM 777 O O . LEU A 1 99 ? -4.549 -27.520 0.913 1.00 90.81 99 LEU A O 1
ATOM 781 N N . ARG A 1 100 ? -3.077 -26.577 2.331 1.00 88.88 100 ARG A N 1
ATOM 782 C CA . ARG A 1 100 ? -3.021 -27.721 3.245 1.00 88.88 100 ARG A CA 1
ATOM 783 C C . ARG A 1 100 ? -4.358 -27.925 3.943 1.00 88.88 100 ARG A C 1
ATOM 785 O O . ARG A 1 100 ? -4.855 -29.047 3.929 1.00 88.88 100 ARG A O 1
ATOM 792 N N . ASP A 1 101 ? -4.957 -26.866 4.474 1.00 81.44 101 ASP A N 1
ATOM 793 C CA . ASP A 1 101 ? -6.255 -26.930 5.149 1.00 81.44 101 ASP A CA 1
ATOM 794 C C . ASP A 1 101 ? -7.355 -27.390 4.193 1.00 81.44 101 ASP A C 1
ATOM 796 O O . ASP A 1 101 ? -8.189 -28.206 4.570 1.00 81.44 101 ASP A O 1
ATOM 800 N N . LYS A 1 102 ? -7.304 -26.980 2.920 1.00 78.94 102 LYS A N 1
ATOM 801 C CA . LYS A 1 102 ? -8.217 -27.476 1.882 1.00 78.94 102 LYS A CA 1
ATOM 802 C C . LYS A 1 102 ? -8.034 -28.971 1.606 1.00 78.94 102 LYS A C 1
ATOM 804 O O . LYS A 1 102 ? -9.024 -29.684 1.460 1.00 78.94 102 LYS A O 1
ATOM 809 N N . VAL A 1 103 ? -6.794 -29.465 1.541 1.00 77.81 103 VAL A N 1
ATOM 810 C CA . VAL A 1 103 ? -6.503 -30.903 1.361 1.00 77.81 103 VAL A CA 1
ATOM 811 C C . VAL A 1 103 ? -6.946 -31.702 2.586 1.00 77.81 103 VAL A C 1
ATOM 813 O O . VAL A 1 103 ? -7.560 -32.757 2.444 1.00 77.81 103 VAL A O 1
ATOM 816 N N . VAL A 1 104 ? -6.683 -31.193 3.790 1.00 72.81 104 VAL A N 1
ATOM 817 C CA . VAL A 1 104 ? -7.127 -31.805 5.046 1.00 72.81 104 VAL A CA 1
ATOM 818 C C . VAL A 1 104 ? -8.652 -31.811 5.105 1.00 72.81 104 VAL A C 1
ATOM 820 O O . VAL A 1 104 ? -9.217 -32.873 5.303 1.00 72.81 104 VAL A O 1
ATOM 823 N N . ALA A 1 105 ? -9.339 -30.702 4.832 1.00 66.50 105 ALA A N 1
ATOM 824 C CA . ALA A 1 105 ? -10.800 -30.630 4.804 1.00 66.50 105 ALA A CA 1
ATOM 825 C C . ALA A 1 105 ? -11.422 -31.547 3.735 1.00 66.50 105 ALA A C 1
ATOM 827 O O . ALA A 1 105 ? -12.419 -32.216 4.006 1.00 66.50 105 ALA A O 1
ATOM 828 N N . ALA A 1 106 ? -10.815 -31.650 2.548 1.00 67.31 106 ALA A N 1
ATOM 829 C CA . ALA A 1 106 ? -11.241 -32.594 1.514 1.00 67.31 106 ALA A CA 1
ATOM 830 C C . ALA A 1 106 ? -11.082 -34.057 1.969 1.00 67.31 106 ALA A C 1
ATOM 832 O O . ALA A 1 106 ? -11.962 -34.878 1.720 1.00 67.31 106 ALA A O 1
ATOM 833 N N . ASN A 1 107 ? -10.009 -34.373 2.701 1.00 63.09 107 ASN A N 1
ATOM 834 C CA . ASN A 1 107 ? -9.768 -35.708 3.255 1.00 63.09 107 ASN A CA 1
ATOM 835 C C . ASN A 1 107 ? -10.633 -36.006 4.501 1.00 63.09 107 ASN A C 1
ATOM 837 O O . ASN A 1 107 ? -11.063 -37.140 4.704 1.00 63.09 107 ASN A O 1
ATOM 841 N N . PHE A 1 108 ? -10.939 -34.989 5.311 1.00 55.38 108 PHE A N 1
ATOM 842 C CA . PHE A 1 108 ? -11.772 -35.060 6.518 1.00 55.38 108 PHE A CA 1
ATOM 843 C C . PHE A 1 108 ? -13.271 -34.903 6.245 1.00 55.38 108 PHE A C 1
ATOM 845 O O . PHE A 1 108 ? -14.077 -35.132 7.143 1.00 55.38 108 PHE A O 1
ATOM 852 N N . SER A 1 109 ? -13.681 -34.648 4.999 1.00 51.06 109 SER A N 1
ATOM 853 C CA . SER A 1 109 ? -15.089 -34.725 4.570 1.00 51.06 109 SER A CA 1
ATOM 854 C C . SER A 1 109 ? -15.686 -36.148 4.671 1.00 51.06 109 SER A C 1
ATOM 856 O O . SER A 1 109 ? -16.832 -36.366 4.292 1.00 51.06 109 SER A O 1
ATOM 858 N N . SER A 1 110 ? -14.939 -37.103 5.243 1.00 47.28 110 SER A N 1
ATOM 859 C CA . SER A 1 110 ? -15.410 -38.420 5.696 1.00 47.28 110 SER A CA 1
ATOM 860 C C . SER A 1 110 ? -15.787 -38.482 7.188 1.00 47.28 110 SER A C 1
ATOM 862 O O . SER A 1 110 ? -16.251 -39.523 7.645 1.00 47.28 110 SER A O 1
ATOM 864 N N . SER A 1 111 ? -15.613 -37.417 7.977 1.00 41.25 111 SER A N 1
ATOM 865 C CA . SER A 1 111 ? -16.045 -37.398 9.382 1.00 41.25 111 SER A CA 1
ATOM 866 C C . SER A 1 111 ? -16.073 -35.980 9.956 1.00 41.25 111 SER A C 1
ATOM 868 O O . SER A 1 111 ? -15.044 -35.337 10.142 1.00 41.25 111 SER A O 1
ATOM 870 N N . SER A 1 112 ? -17.282 -35.527 10.269 1.00 39.12 112 SER A N 1
ATOM 871 C CA . SER A 1 112 ? -17.638 -34.268 10.926 1.00 39.12 112 SER A CA 1
ATOM 872 C C . SER A 1 112 ? -16.912 -34.014 12.255 1.00 39.12 112 SER A C 1
ATOM 874 O O . SER A 1 112 ? -16.979 -34.881 13.124 1.00 39.12 112 SER A O 1
ATOM 876 N N . GLN A 1 113 ? -16.378 -32.797 12.453 1.00 34.72 113 GLN A N 1
ATOM 877 C CA . GLN A 1 113 ? -16.669 -31.899 13.595 1.00 34.72 113 GLN A CA 1
ATOM 878 C C . GLN A 1 113 ? -15.844 -30.585 13.560 1.00 34.72 113 GLN A C 1
ATOM 880 O O . GLN A 1 113 ? -14.656 -30.584 13.262 1.00 34.72 113 GLN A O 1
ATOM 885 N N . GLN A 1 114 ? -16.525 -29.476 13.886 1.00 38.75 114 GLN A N 1
ATOM 886 C CA . GLN A 1 114 ? -16.041 -28.123 14.258 1.00 38.75 114 GLN A CA 1
ATOM 887 C C . GLN A 1 114 ? -15.166 -28.146 15.546 1.00 38.75 114 GLN A C 1
ATOM 889 O O . GLN A 1 114 ? -15.281 -29.142 16.262 1.00 38.75 114 GLN A O 1
ATOM 894 N N . PRO A 1 115 ? -14.389 -27.091 15.944 1.00 47.19 115 PRO A N 1
ATOM 895 C CA . PRO A 1 115 ? -14.828 -25.682 15.995 1.00 47.19 115 PRO A CA 1
ATOM 896 C C . PRO A 1 115 ? -13.791 -24.541 15.778 1.00 47.19 115 PRO A C 1
ATOM 898 O O . PRO A 1 115 ? -12.580 -24.716 15.748 1.00 47.19 115 PRO A O 1
ATOM 901 N N . SER A 1 116 ? -14.387 -23.346 15.680 1.00 38.16 116 SER A N 1
ATOM 902 C CA . SER A 1 116 ? -13.978 -21.940 15.854 1.00 38.16 116 SER A CA 1
ATOM 903 C C . SER A 1 116 ? -12.680 -21.580 16.597 1.00 38.16 116 SER A C 1
ATOM 905 O O . SER A 1 116 ? -12.427 -22.122 17.667 1.00 38.16 116 SER A O 1
ATOM 907 N N . GLN A 1 117 ? -12.033 -20.471 16.191 1.00 37.00 117 GLN A N 1
ATOM 908 C CA . GLN A 1 117 ? -11.496 -19.474 17.137 1.00 37.00 117 GLN A CA 1
ATOM 909 C C . GLN A 1 117 ? -11.309 -18.070 16.529 1.00 37.00 117 GLN A C 1
ATOM 911 O O . GLN A 1 117 ? -11.007 -17.894 15.355 1.00 37.00 117 GLN A O 1
ATOM 916 N N . LYS A 1 118 ? -11.570 -17.072 17.379 1.00 39.50 118 LYS A N 1
ATOM 917 C CA . LYS A 1 118 ? -11.674 -15.631 17.130 1.00 39.50 118 LYS A CA 1
ATOM 918 C C . LYS A 1 118 ? -10.432 -14.987 17.756 1.00 39.50 118 LYS A C 1
ATOM 920 O O . LYS A 1 118 ? -10.322 -15.009 18.979 1.00 39.50 118 LYS A O 1
ATOM 925 N N . THR A 1 119 ? -9.512 -14.446 16.959 1.00 33.12 119 THR A N 1
ATOM 926 C CA . THR A 1 119 ? -8.257 -13.864 17.473 1.00 33.12 119 THR A CA 1
ATOM 927 C C . THR A 1 119 ? -8.312 -12.341 17.417 1.00 33.12 119 THR A C 1
ATOM 929 O O . THR A 1 119 ? -8.332 -11.740 16.346 1.00 33.12 119 THR A O 1
ATOM 932 N N . THR A 1 120 ? -8.352 -11.707 18.586 1.00 36.34 120 THR A N 1
ATOM 933 C CA . THR A 1 120 ? -8.104 -10.273 18.767 1.00 36.34 120 THR A CA 1
ATOM 934 C C . THR A 1 120 ? -6.594 -10.036 18.732 1.00 36.34 120 THR A C 1
ATOM 936 O O . THR A 1 120 ? -5.910 -10.351 19.704 1.00 36.34 120 THR A O 1
ATOM 939 N N . VAL A 1 121 ? -6.068 -9.529 17.616 1.00 38.62 121 VAL A N 1
ATOM 940 C CA . VAL A 1 121 ? -4.646 -9.161 17.487 1.00 38.62 121 VAL A CA 1
ATOM 941 C C . VAL A 1 121 ? -4.413 -7.822 18.194 1.00 38.62 121 VAL A C 1
ATOM 943 O O . VAL A 1 121 ? -5.181 -6.876 18.010 1.00 38.62 121 VAL A O 1
ATOM 946 N N . ALA A 1 122 ? -3.391 -7.758 19.047 1.00 50.19 122 ALA A N 1
ATOM 947 C CA . ALA A 1 122 ? -3.032 -6.568 19.810 1.00 50.19 122 ALA A CA 1
ATOM 948 C C . ALA A 1 122 ? -2.486 -5.467 18.878 1.00 50.19 122 ALA A C 1
ATOM 950 O O . ALA A 1 122 ? -1.599 -5.715 18.070 1.00 50.19 122 ALA A O 1
ATOM 951 N N . MET A 1 123 ? -2.996 -4.236 19.010 1.00 53.62 123 MET A N 1
ATOM 952 C CA . MET A 1 123 ? -2.582 -3.057 18.221 1.00 53.62 123 MET A CA 1
ATOM 953 C C . MET A 1 123 ? -1.078 -2.730 18.304 1.00 53.62 123 MET A C 1
ATOM 955 O O . MET A 1 123 ? -0.567 -2.035 17.430 1.00 53.62 123 MET A O 1
ATOM 959 N N . ASP A 1 124 ? -0.380 -3.226 19.327 1.00 52.00 124 ASP A N 1
ATOM 960 C CA . ASP A 1 124 ? 1.033 -2.926 19.594 1.00 52.00 124 ASP A CA 1
ATOM 961 C C . ASP A 1 124 ? 1.981 -3.498 18.520 1.00 52.00 124 ASP A C 1
ATOM 963 O O . ASP A 1 124 ? 3.049 -2.947 18.269 1.00 52.00 124 ASP A O 1
ATOM 967 N N . GLU A 1 125 ? 1.564 -4.556 17.815 1.00 49.22 125 GLU A N 1
ATOM 968 C CA . GLU A 1 125 ? 2.364 -5.195 16.760 1.00 49.22 125 GLU A CA 1
ATOM 969 C C . GLU A 1 125 ? 2.437 -4.351 15.470 1.00 49.22 125 GLU A C 1
ATOM 971 O O . GLU A 1 125 ? 3.374 -4.482 14.687 1.00 49.22 125 GLU A O 1
ATOM 976 N N . TYR A 1 126 ? 1.494 -3.423 15.263 1.00 52.38 126 TYR A N 1
ATOM 977 C CA . TYR A 1 126 ? 1.393 -2.615 14.038 1.00 52.38 126 TYR A CA 1
ATOM 978 C C . TYR A 1 126 ? 2.061 -1.235 14.130 1.00 52.38 126 TYR A C 1
ATOM 980 O O . TYR A 1 126 ? 2.061 -0.488 13.153 1.00 52.38 126 TYR A O 1
ATOM 988 N N . LEU A 1 127 ? 2.618 -0.878 15.289 1.00 66.06 127 LEU A N 1
ATOM 989 C CA . LEU A 1 127 ? 3.213 0.435 15.566 1.00 66.06 127 LEU A CA 1
ATOM 990 C C . LEU A 1 127 ? 4.724 0.317 15.784 1.00 66.06 127 LEU A C 1
ATOM 992 O O . LEU A 1 127 ? 5.279 0.835 16.757 1.00 66.06 127 LEU A O 1
ATOM 996 N N . THR A 1 128 ? 5.390 -0.370 14.860 1.00 74.00 128 THR A N 1
ATOM 997 C CA . THR A 1 128 ? 6.847 -0.340 14.725 1.00 74.00 128 THR A CA 1
ATOM 998 C C . THR A 1 128 ? 7.194 -0.013 13.278 1.00 74.00 128 THR A C 1
ATOM 1000 O O . THR A 1 128 ? 6.609 -0.573 12.354 1.00 74.00 128 THR A O 1
ATOM 1003 N N . VAL A 1 129 ? 8.102 0.943 13.088 1.00 78.38 129 VAL A N 1
ATOM 1004 C CA . VAL A 1 129 ? 8.644 1.297 11.772 1.00 78.38 129 VAL A CA 1
ATOM 1005 C C . VAL A 1 129 ? 10.095 0.815 11.760 1.00 78.38 129 VAL A C 1
ATOM 1007 O O . VAL A 1 129 ? 10.838 1.177 12.677 1.00 78.38 129 VAL A O 1
ATOM 1010 N N . PRO A 1 130 ? 10.501 -0.054 10.817 1.00 79.56 130 PRO A N 1
ATOM 1011 C CA . PRO A 1 130 ? 11.886 -0.498 10.723 1.00 79.56 130 PRO A CA 1
ATOM 1012 C C . PRO A 1 130 ? 12.804 0.667 10.331 1.00 79.56 130 PRO A C 1
ATOM 1014 O O . PRO A 1 130 ? 12.378 1.614 9.672 1.00 79.56 130 PRO A O 1
ATOM 1017 N N . SER A 1 131 ? 14.077 0.581 10.726 1.00 84.38 131 SER A N 1
ATOM 1018 C CA . SER A 1 131 ? 15.086 1.552 10.293 1.00 84.38 131 SER A CA 1
ATOM 1019 C C . SER A 1 131 ? 15.292 1.475 8.780 1.00 84.38 131 SER A C 1
ATOM 1021 O O . SER A 1 131 ? 15.378 0.384 8.214 1.00 84.38 131 SER A O 1
ATOM 1023 N N . VAL A 1 132 ? 15.425 2.637 8.142 1.00 85.50 132 VAL A N 1
ATOM 1024 C CA . VAL A 1 132 ? 15.747 2.780 6.711 1.00 85.50 132 VAL A CA 1
ATOM 1025 C C . VAL A 1 132 ? 17.237 3.049 6.470 1.00 85.50 132 VAL A C 1
ATOM 1027 O O . VAL A 1 132 ? 17.656 3.313 5.344 1.00 85.50 132 VAL A O 1
ATOM 1030 N N . GLY A 1 133 ? 18.060 2.996 7.522 1.00 83.31 133 GLY A N 1
ATOM 1031 C CA . GLY A 1 133 ? 19.505 3.222 7.444 1.00 83.31 133 GLY A CA 1
ATOM 1032 C C . GLY A 1 133 ? 19.918 4.691 7.294 1.00 83.31 133 GLY A C 1
ATOM 1033 O O . GLY A 1 133 ? 21.103 4.968 7.102 1.00 83.31 133 GLY A O 1
ATOM 1034 N N . VAL A 1 134 ? 18.974 5.631 7.407 1.00 84.06 134 VAL A N 1
ATOM 1035 C CA . VAL A 1 134 ? 19.223 7.080 7.389 1.00 84.06 134 VAL A CA 1
ATOM 1036 C C . VAL A 1 134 ? 18.821 7.655 8.742 1.00 84.06 134 VAL A C 1
ATOM 1038 O O . VAL A 1 134 ? 17.639 7.741 9.055 1.00 84.06 134 VAL A O 1
ATOM 1041 N N . SER A 1 135 ? 19.800 8.078 9.547 1.00 88.88 135 SER A N 1
ATOM 1042 C CA . SER A 1 135 ? 19.564 8.432 10.957 1.00 88.88 135 SER A CA 1
ATOM 1043 C C . SER A 1 135 ? 18.562 9.571 11.166 1.00 88.88 135 SER A C 1
ATOM 1045 O O . SER A 1 135 ? 17.830 9.550 12.149 1.00 88.88 135 SER A O 1
ATOM 1047 N N . SER A 1 136 ? 18.511 10.558 10.264 1.00 89.06 136 SER A N 1
ATOM 1048 C CA . SER A 1 136 ? 17.493 11.617 10.328 1.00 89.06 136 SER A CA 1
ATOM 1049 C C . SER A 1 136 ? 16.089 11.072 10.062 1.00 89.06 136 SER A C 1
ATOM 1051 O O . SER A 1 136 ? 15.160 11.421 10.779 1.00 89.06 136 SER A O 1
ATOM 1053 N N . MET A 1 137 ? 15.955 10.162 9.094 1.00 91.50 137 MET A N 1
ATOM 1054 C CA . MET A 1 137 ? 14.678 9.548 8.732 1.00 91.50 137 MET A CA 1
ATOM 1055 C C . MET A 1 137 ? 14.163 8.625 9.840 1.00 91.50 137 MET A C 1
ATOM 1057 O O . MET A 1 137 ? 12.997 8.680 10.212 1.00 91.50 137 MET A O 1
ATOM 1061 N N . ASP A 1 138 ? 15.055 7.835 10.439 1.00 89.81 138 ASP A N 1
ATOM 1062 C CA . ASP A 1 138 ? 14.714 6.972 11.572 1.00 89.81 138 ASP A CA 1
ATOM 1063 C C . ASP A 1 138 ? 14.235 7.790 12.782 1.00 89.81 138 ASP A C 1
ATOM 1065 O O . ASP A 1 138 ? 13.264 7.424 13.443 1.00 89.81 138 ASP A O 1
ATOM 1069 N N . HIS A 1 139 ? 14.864 8.939 13.042 1.00 91.69 139 HIS A N 1
ATOM 1070 C CA . HIS A 1 139 ? 14.443 9.841 14.113 1.00 91.69 139 HIS A CA 1
ATOM 1071 C C . HIS A 1 139 ? 13.063 10.471 13.849 1.00 91.69 139 HIS A C 1
ATOM 1073 O O . HIS A 1 139 ? 12.235 10.602 14.757 1.00 91.69 139 HIS A O 1
ATOM 1079 N N . GLU A 1 140 ? 12.781 10.836 12.600 1.00 95.12 140 GLU A N 1
ATOM 1080 C CA . GLU A 1 140 ? 11.464 11.332 12.193 1.00 95.12 140 GLU A CA 1
ATOM 1081 C C . GLU A 1 140 ? 10.387 10.251 12.313 1.00 95.12 140 GLU A C 1
ATOM 1083 O O . GLU A 1 140 ? 9.304 10.529 12.835 1.00 95.12 140 GLU A O 1
ATOM 1088 N N . HIS A 1 141 ? 10.692 9.005 11.931 1.00 93.75 141 HIS A N 1
ATOM 1089 C CA . HIS A 1 141 ? 9.799 7.865 12.137 1.00 93.75 141 HIS A CA 1
ATOM 1090 C C . HIS A 1 141 ? 9.458 7.672 13.618 1.00 93.75 141 HIS A C 1
ATOM 1092 O O . HIS A 1 141 ? 8.286 7.506 13.961 1.00 93.75 141 HIS A O 1
ATOM 1098 N N . GLU A 1 142 ? 10.447 7.736 14.515 1.00 93.06 142 GLU A N 1
ATOM 1099 C CA . GLU A 1 142 ? 10.221 7.658 15.965 1.00 93.06 142 GLU A CA 1
ATOM 1100 C C . GLU A 1 142 ? 9.313 8.786 16.473 1.00 93.06 142 GLU A C 1
ATOM 1102 O O . GLU A 1 142 ? 8.439 8.564 17.323 1.00 93.06 142 GLU A O 1
ATOM 1107 N N . THR A 1 143 ? 9.485 9.989 15.930 1.00 95.25 143 THR A N 1
ATOM 1108 C CA . THR A 1 143 ? 8.707 11.172 16.312 1.00 95.25 143 THR A CA 1
ATOM 1109 C C . THR A 1 143 ? 7.253 11.041 15.852 1.00 95.25 143 THR A C 1
ATOM 1111 O O . THR A 1 143 ? 6.328 11.162 16.665 1.00 95.25 143 THR A O 1
ATOM 1114 N N . CYS A 1 144 ? 7.036 10.661 14.589 1.00 95.19 144 CYS A N 1
ATOM 1115 C CA . CYS A 1 144 ? 5.713 10.365 14.035 1.00 95.19 144 CYS A CA 1
ATOM 1116 C C . CYS A 1 144 ? 5.014 9.244 14.815 1.00 95.19 144 CYS A C 1
ATOM 1118 O O . CYS A 1 144 ? 3.836 9.346 15.168 1.00 95.19 144 CYS A O 1
ATOM 1120 N N . LEU A 1 145 ? 5.752 8.181 15.141 1.00 93.00 145 LEU A N 1
ATOM 1121 C CA . LEU A 1 145 ? 5.235 7.049 15.896 1.00 93.00 145 LEU A CA 1
ATOM 1122 C C . LEU A 1 145 ? 4.818 7.452 17.313 1.00 93.00 145 LEU A C 1
ATOM 1124 O O . LEU A 1 145 ? 3.775 7.018 17.805 1.00 93.00 145 LEU A O 1
ATOM 1128 N N . THR A 1 146 ? 5.609 8.302 17.963 1.00 93.50 146 THR A N 1
ATOM 1129 C CA . THR A 1 146 ? 5.297 8.846 19.287 1.00 93.50 146 THR A CA 1
ATOM 1130 C C . THR A 1 146 ? 4.019 9.682 19.245 1.00 93.50 146 THR A C 1
ATOM 1132 O O . THR A 1 146 ? 3.137 9.500 20.088 1.00 93.50 146 THR A O 1
ATOM 1135 N N . ALA A 1 147 ? 3.861 10.542 18.236 1.00 94.50 147 ALA A N 1
ATOM 1136 C CA . ALA A 1 147 ? 2.645 11.327 18.048 1.00 94.50 147 ALA A CA 1
ATOM 1137 C C . ALA A 1 147 ? 1.409 10.433 17.830 1.00 94.50 147 ALA A C 1
ATOM 1139 O O . ALA A 1 147 ? 0.378 10.633 18.480 1.00 94.50 147 ALA A O 1
ATOM 1140 N N . LEU A 1 148 ? 1.520 9.402 16.984 1.00 92.38 148 LEU A N 1
ATOM 1141 C CA . LEU A 1 148 ? 0.440 8.443 16.728 1.00 92.38 148 LEU A CA 1
ATOM 1142 C C . LEU A 1 148 ? 0.059 7.658 17.987 1.00 92.38 148 LEU A C 1
ATOM 1144 O O . LEU A 1 148 ? -1.125 7.534 18.299 1.00 92.38 148 LEU A O 1
ATOM 1148 N N . LYS A 1 149 ? 1.044 7.186 18.760 1.00 91.31 149 LYS A N 1
ATOM 1149 C CA . LYS A 1 149 ? 0.808 6.514 20.048 1.00 91.31 149 LYS A CA 1
ATOM 1150 C C . LYS A 1 149 ? 0.080 7.430 21.030 1.00 91.31 149 LYS A C 1
ATOM 1152 O O . LYS A 1 149 ? -0.895 7.003 21.645 1.00 91.31 149 LYS A O 1
ATOM 1157 N N . ASN A 1 150 ? 0.486 8.695 21.124 1.00 91.88 150 ASN A N 1
ATOM 1158 C CA . ASN A 1 150 ? -0.177 9.681 21.978 1.00 91.88 150 ASN A CA 1
ATOM 1159 C C . ASN A 1 150 ? -1.627 9.943 21.547 1.00 91.88 150 ASN A C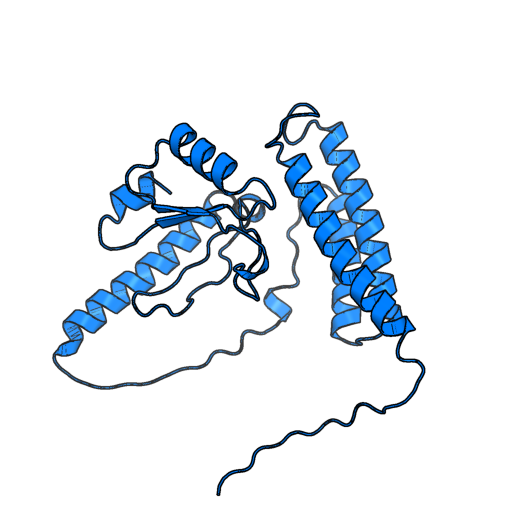 1
ATOM 1161 O O . ASN A 1 150 ? -2.507 10.075 22.399 1.00 91.88 150 ASN A O 1
ATOM 1165 N N . LEU A 1 151 ? -1.898 9.990 20.239 1.00 92.56 151 LEU A N 1
ATOM 1166 C CA . LEU A 1 151 ? -3.256 10.121 19.715 1.00 92.56 151 LEU A CA 1
ATOM 1167 C C . LEU A 1 151 ? -4.118 8.893 20.035 1.00 92.56 151 LEU A C 1
ATOM 1169 O O . LEU A 1 151 ? -5.266 9.053 20.433 1.00 92.56 151 LEU A O 1
ATOM 1173 N N . ILE A 1 152 ? -3.573 7.682 19.899 1.00 89.12 152 ILE A N 1
ATOM 1174 C CA . ILE A 1 152 ? -4.283 6.436 20.227 1.00 89.12 152 ILE A CA 1
ATOM 1175 C C . ILE A 1 152 ? -4.604 6.372 21.724 1.00 89.12 152 ILE A C 1
ATOM 1177 O O . ILE A 1 152 ? -5.722 6.029 22.104 1.00 89.12 152 ILE A O 1
ATOM 1181 N N . GLN A 1 153 ? -3.637 6.720 22.576 1.00 89.88 153 GLN A N 1
ATOM 1182 C CA . GLN A 1 153 ? -3.801 6.703 24.031 1.00 89.88 153 GLN A CA 1
ATOM 1183 C C . GLN A 1 153 ? -4.737 7.808 24.532 1.00 89.88 153 GLN A C 1
ATOM 1185 O O . GLN A 1 153 ? -5.471 7.606 25.497 1.00 89.88 153 GLN A O 1
ATOM 1190 N N . SER A 1 154 ? -4.714 8.978 23.893 1.00 90.62 154 SER A N 1
ATOM 1191 C CA . SER A 1 154 ? -5.534 10.129 24.263 1.00 90.62 154 SER A CA 1
ATOM 1192 C C . SER A 1 154 ? -6.106 10.798 23.008 1.00 90.62 154 SER A C 1
ATOM 1194 O O . SER A 1 154 ? -5.552 11.790 22.514 1.00 90.62 154 SER A O 1
ATOM 1196 N N . PRO A 1 155 ? -7.219 10.267 22.464 1.00 92.06 155 PRO A N 1
ATOM 1197 C CA . PRO A 1 155 ? -7.839 10.811 21.264 1.00 92.06 155 PRO A CA 1
ATOM 1198 C C . PRO A 1 155 ? -8.346 12.229 21.511 1.00 92.06 155 PRO A C 1
ATOM 1200 O O . PRO A 1 155 ? -9.336 12.458 22.205 1.00 92.06 155 PRO A O 1
ATOM 1203 N N . SER A 1 156 ? -7.650 13.212 20.949 1.00 92.56 156 SER A N 1
ATOM 1204 C CA . SER A 1 156 ? -8.027 14.615 21.054 1.00 92.56 156 SER A CA 1
ATOM 1205 C C . SER A 1 156 ? -7.611 15.368 19.805 1.00 92.56 156 SER A C 1
ATOM 1207 O O . SER A 1 156 ? -6.632 15.023 19.145 1.00 92.56 156 SER A O 1
ATOM 1209 N N . LYS A 1 157 ? -8.320 16.458 19.513 1.00 92.31 157 LYS A N 1
ATOM 1210 C CA . LYS A 1 157 ? -7.981 17.343 18.397 1.00 92.31 157 LYS A CA 1
ATOM 1211 C C . LYS A 1 157 ? -6.558 17.892 18.496 1.00 92.31 157 LYS A C 1
A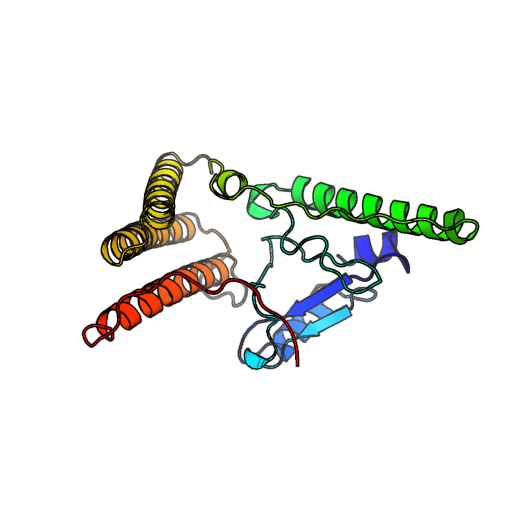TOM 1213 O O . LYS A 1 157 ? -5.880 18.009 17.486 1.00 92.31 157 LYS A O 1
ATOM 1218 N N . LYS A 1 158 ? -6.100 18.194 19.715 1.00 95.12 158 LYS A N 1
ATOM 1219 C CA . LYS A 1 158 ? -4.727 18.642 19.964 1.00 95.12 158 LYS A CA 1
ATOM 1220 C C . LYS A 1 158 ? -3.718 17.564 19.566 1.00 95.12 158 LYS A C 1
ATOM 1222 O O . LYS A 1 158 ? -2.758 17.873 18.879 1.00 95.12 158 LYS A O 1
ATOM 1227 N N . ASN A 1 159 ? -3.946 16.313 19.956 1.00 93.56 159 ASN A N 1
ATOM 1228 C CA . ASN A 1 159 ? -3.032 15.225 19.604 1.00 93.56 159 ASN A CA 1
ATOM 1229 C C . ASN A 1 159 ? -3.100 14.881 18.111 1.00 93.56 159 ASN A C 1
ATOM 1231 O O . ASN A 1 159 ? -2.079 14.552 17.522 1.00 93.56 159 ASN A O 1
ATOM 1235 N N . LEU A 1 160 ? -4.269 15.026 17.479 1.00 95.88 160 LEU A N 1
ATOM 1236 C CA . LEU A 1 160 ? -4.418 14.859 16.032 1.00 95.88 160 LEU A CA 1
ATOM 1237 C C . LEU A 1 160 ? -3.669 15.957 15.261 1.00 95.88 160 LEU A C 1
ATOM 1239 O O . LEU A 1 160 ? -3.047 15.671 14.245 1.00 95.88 160 LEU A O 1
ATOM 1243 N N . GLN A 1 161 ? -3.682 17.191 15.774 1.00 96.81 161 GLN A N 1
ATOM 1244 C CA . GLN A 1 161 ? -2.908 18.307 15.230 1.00 96.81 161 GLN A CA 1
ATOM 1245 C C . GLN A 1 161 ? -1.398 18.050 15.333 1.00 96.81 161 GLN A C 1
ATOM 1247 O O . GLN A 1 161 ? -0.679 18.299 14.375 1.00 96.81 161 GLN A O 1
ATOM 1252 N N . VAL A 1 162 ? -0.924 17.497 16.455 1.00 96.75 162 VAL A N 1
ATOM 1253 C CA . VAL A 1 162 ? 0.489 17.104 16.600 1.00 96.75 162 VAL A CA 1
ATOM 1254 C C . VAL A 1 162 ? 0.857 16.023 15.579 1.00 96.75 162 VAL A C 1
ATOM 1256 O O . VAL A 1 162 ? 1.853 16.167 14.887 1.00 96.75 162 VAL A O 1
ATOM 1259 N N . VAL A 1 163 ? 0.031 14.981 15.410 1.00 96.81 163 VAL A N 1
ATOM 1260 C CA . VAL A 1 163 ? 0.254 13.956 14.367 1.00 96.81 163 VAL A CA 1
ATOM 1261 C C . VAL A 1 163 ? 0.338 14.579 12.974 1.00 96.81 163 VAL A C 1
ATOM 1263 O O . VAL A 1 163 ? 1.205 14.205 12.191 1.00 96.81 163 VAL A O 1
ATOM 1266 N N . TYR A 1 164 ? -0.552 15.525 12.669 1.00 97.19 164 TYR A N 1
ATOM 1267 C CA . TYR A 1 164 ? -0.541 16.234 11.395 1.00 97.19 164 TYR A CA 1
ATOM 1268 C C . TYR A 1 164 ? 0.781 16.975 11.161 1.00 97.19 164 TYR A C 1
ATOM 1270 O O . TYR A 1 164 ? 1.392 16.812 10.111 1.00 97.19 164 TYR A O 1
ATOM 1278 N N . GLU A 1 165 ? 1.231 17.763 12.139 1.00 97.12 165 GLU A N 1
ATOM 1279 C CA . GLU A 1 165 ? 2.459 18.559 12.037 1.00 97.12 165 GLU A CA 1
ATOM 1280 C C . GLU A 1 165 ? 3.700 17.680 11.843 1.00 97.12 165 GLU A C 1
ATOM 1282 O O . GLU A 1 165 ? 4.505 17.958 10.953 1.00 97.12 165 GLU A O 1
ATOM 1287 N N . GLU A 1 166 ? 3.820 16.590 12.606 1.00 97.69 166 GLU A N 1
ATOM 1288 C CA . GLU A 1 166 ? 4.954 15.668 12.477 1.00 97.69 166 GLU A CA 1
ATOM 1289 C C . GLU A 1 166 ? 4.977 14.977 11.106 1.00 97.69 166 GLU A C 1
ATOM 1291 O O . GLU A 1 166 ? 6.019 14.943 10.451 1.00 97.69 166 GLU A O 1
ATOM 1296 N N . LEU A 1 167 ? 3.824 14.501 10.617 1.00 96.56 167 LEU A N 1
ATOM 1297 C CA . LEU A 1 167 ? 3.741 13.857 9.303 1.00 96.56 167 LEU A CA 1
ATOM 1298 C C . LEU A 1 167 ? 4.009 14.831 8.152 1.00 96.56 167 LEU A C 1
ATOM 1300 O O . LEU A 1 167 ? 4.673 14.453 7.194 1.00 96.56 167 LEU A O 1
ATOM 1304 N N . VAL A 1 168 ? 3.541 16.082 8.232 1.00 97.38 168 VAL A N 1
ATOM 1305 C CA . VAL A 1 168 ? 3.839 17.104 7.212 1.00 97.38 168 VAL A CA 1
ATOM 1306 C C . VAL A 1 168 ? 5.343 17.349 7.109 1.00 97.38 168 VAL A C 1
ATOM 1308 O O . VAL A 1 168 ? 5.879 17.383 6.001 1.00 97.38 168 VAL A O 1
ATOM 1311 N N . ASN A 1 169 ? 6.018 17.514 8.248 1.00 94.62 169 ASN A N 1
ATOM 1312 C CA . ASN A 1 169 ? 7.455 17.778 8.276 1.00 94.62 169 ASN A CA 1
ATOM 1313 C C . ASN A 1 169 ? 8.250 16.588 7.727 1.00 94.62 169 ASN A C 1
ATOM 1315 O O . ASN A 1 169 ? 9.110 16.771 6.865 1.00 94.62 169 ASN A O 1
ATOM 1319 N N . HIS A 1 170 ? 7.919 15.382 8.186 1.00 96.44 170 HIS A N 1
ATOM 1320 C CA . HIS A 1 170 ? 8.552 14.145 7.747 1.00 96.44 170 HIS A CA 1
ATOM 1321 C C . HIS A 1 170 ? 8.360 13.899 6.242 1.00 96.44 170 HIS A C 1
ATOM 1323 O O . HIS A 1 170 ? 9.337 13.742 5.514 1.00 96.44 170 HIS A O 1
ATOM 1329 N N . PHE A 1 171 ? 7.121 13.961 5.740 1.00 96.88 171 PHE A N 1
ATOM 1330 C CA . PHE A 1 171 ? 6.833 13.744 4.319 1.00 96.88 171 PHE A CA 1
ATOM 1331 C C . PHE A 1 171 ? 7.540 14.761 3.423 1.00 96.88 171 PHE A C 1
ATOM 1333 O O . PHE A 1 171 ? 8.096 14.388 2.394 1.00 96.88 171 PHE A O 1
ATOM 1340 N N . ALA A 1 172 ? 7.579 16.036 3.818 1.00 94.38 172 ALA A N 1
ATOM 1341 C CA . ALA A 1 172 ? 8.283 17.058 3.049 1.00 94.38 172 ALA A CA 1
ATOM 1342 C C . ALA A 1 172 ? 9.794 16.782 2.960 1.00 94.38 172 ALA A C 1
ATOM 1344 O O . ALA A 1 172 ? 10.396 16.989 1.903 1.00 94.38 172 ALA A O 1
ATOM 1345 N N . HIS A 1 173 ? 10.408 16.316 4.050 1.00 94.44 173 HIS A N 1
ATOM 1346 C CA . HIS A 1 173 ? 11.829 15.988 4.066 1.00 94.44 173 HIS A CA 1
ATOM 1347 C C . HIS A 1 173 ? 12.141 14.708 3.280 1.00 94.44 173 HIS A C 1
ATOM 1349 O O . HIS A 1 173 ? 13.072 14.705 2.473 1.00 94.44 173 HIS A O 1
ATOM 1355 N N . GLU A 1 174 ? 11.343 13.652 3.448 1.00 93.44 174 GLU A N 1
ATOM 1356 C CA . GLU A 1 174 ? 11.500 12.400 2.705 1.00 93.44 174 GLU A CA 1
ATOM 1357 C C . GLU A 1 174 ? 11.358 12.623 1.196 1.00 93.44 174 GLU A C 1
ATOM 1359 O O . GLU A 1 174 ? 12.223 12.211 0.422 1.00 93.44 174 GLU A O 1
ATOM 1364 N N . GLU A 1 175 ? 10.329 13.355 0.765 1.00 92.94 175 GLU A N 1
ATOM 1365 C CA . GLU A 1 175 ? 10.123 13.682 -0.648 1.00 92.94 175 GLU A CA 1
ATOM 1366 C C . GLU A 1 175 ? 11.307 14.469 -1.230 1.00 92.94 175 GLU A C 1
ATOM 1368 O O . GLU A 1 175 ? 11.747 14.186 -2.348 1.00 92.94 175 GLU A O 1
ATOM 1373 N N . ALA A 1 176 ? 11.862 15.423 -0.473 1.00 91.00 176 ALA A N 1
ATOM 1374 C CA . ALA A 1 176 ? 13.041 16.178 -0.889 1.00 91.00 176 ALA A CA 1
ATOM 1375 C C . ALA A 1 176 ? 14.272 15.273 -1.053 1.00 91.00 176 ALA A C 1
ATOM 1377 O O . ALA A 1 176 ? 14.967 15.368 -2.068 1.00 91.00 176 ALA A O 1
ATOM 1378 N N . LEU A 1 177 ? 14.504 14.354 -0.111 1.00 88.12 177 LEU A N 1
ATOM 1379 C CA . LEU A 1 177 ? 15.600 13.387 -0.184 1.00 88.12 177 LEU A CA 1
ATOM 1380 C C . LEU A 1 177 ? 15.440 12.430 -1.367 1.00 88.12 177 LEU A C 1
ATOM 1382 O O . LEU A 1 177 ? 16.414 12.155 -2.071 1.00 88.12 177 LEU A O 1
ATOM 1386 N N . MET A 1 178 ? 14.224 11.949 -1.626 1.00 85.62 178 MET A N 1
ATOM 1387 C CA . MET A 1 178 ? 13.938 11.082 -2.769 1.00 85.62 178 MET A CA 1
ATOM 1388 C C . MET A 1 178 ? 14.208 11.794 -4.099 1.00 85.62 178 MET A C 1
ATOM 1390 O O . MET A 1 178 ? 14.777 11.190 -5.010 1.00 85.62 178 MET A O 1
ATOM 1394 N N . VAL A 1 179 ? 13.851 13.079 -4.208 1.00 86.12 179 VAL A N 1
ATOM 1395 C CA . VAL A 1 179 ? 14.169 13.911 -5.379 1.00 86.12 179 VAL A CA 1
ATOM 1396 C C . VAL A 1 179 ? 15.679 14.098 -5.525 1.00 86.12 179 VAL A C 1
ATOM 1398 O O . VAL A 1 179 ? 16.210 13.885 -6.615 1.00 86.12 179 VAL A O 1
ATOM 1401 N N . GLU A 1 180 ? 16.372 14.466 -4.446 1.00 85.94 180 GLU A N 1
ATOM 1402 C CA . GLU A 1 180 ? 17.822 14.701 -4.442 1.00 85.94 180 GLU A CA 1
ATOM 1403 C C . GLU A 1 180 ? 18.606 13.468 -4.908 1.00 85.94 180 GLU A C 1
ATOM 1405 O O . GLU A 1 180 ? 19.538 13.582 -5.704 1.00 85.94 180 GLU A O 1
ATOM 1410 N N . HIS A 1 181 ? 18.187 12.279 -4.472 1.00 82.75 181 HIS A N 1
ATOM 1411 C CA . HIS A 1 181 ? 18.866 11.020 -4.780 1.00 82.75 181 HIS A CA 1
ATOM 1412 C C . HIS A 1 181 ? 18.340 10.332 -6.052 1.00 82.75 181 HIS A C 1
ATOM 1414 O O . HIS A 1 181 ? 18.779 9.230 -6.384 1.00 82.75 181 HIS A O 1
ATOM 1420 N N . GLY A 1 182 ? 17.418 10.963 -6.788 1.00 76.31 182 GLY A N 1
ATOM 1421 C CA . GLY A 1 182 ? 16.887 10.435 -8.049 1.00 76.31 182 GLY A CA 1
ATOM 1422 C C . GLY A 1 182 ? 16.048 9.162 -7.890 1.00 76.31 182 GLY A C 1
ATOM 1423 O O . GLY A 1 182 ? 15.992 8.332 -8.804 1.00 76.31 182 GLY A O 1
ATOM 1424 N N . PHE A 1 183 ? 15.406 8.982 -6.736 1.00 75.94 183 PHE A N 1
ATOM 1425 C CA . PHE A 1 183 ? 14.559 7.828 -6.469 1.00 75.94 183 PHE A CA 1
ATOM 1426 C C . PHE A 1 183 ? 13.331 7.836 -7.392 1.00 75.94 183 PHE A C 1
ATOM 1428 O O . PHE A 1 183 ? 12.584 8.808 -7.463 1.00 75.94 183 PHE A O 1
ATOM 1435 N N . GLY A 1 184 ? 13.089 6.726 -8.094 1.00 59.75 184 GLY A N 1
ATOM 1436 C CA . GLY A 1 184 ? 11.892 6.562 -8.925 1.00 59.75 184 GLY A CA 1
ATOM 1437 C C . GLY A 1 184 ? 11.940 7.202 -10.322 1.00 59.75 184 GLY A C 1
ATOM 1438 O O . GLY A 1 184 ? 10.885 7.344 -10.942 1.00 59.75 184 GLY A O 1
ATOM 1439 N N . GLY A 1 185 ? 13.125 7.544 -10.842 1.00 61.53 185 GLY A N 1
ATOM 1440 C CA . GLY A 1 185 ? 13.321 7.971 -12.237 1.00 61.53 185 GLY A CA 1
ATOM 1441 C C . GLY A 1 185 ? 13.144 9.476 -12.491 1.00 61.53 185 GLY A C 1
ATOM 1442 O O . GLY A 1 185 ? 12.979 10.265 -11.567 1.00 61.53 185 GLY A O 1
ATOM 1443 N N . MET A 1 186 ? 13.226 9.894 -13.762 1.00 56.69 186 MET A N 1
ATOM 1444 C CA . MET A 1 186 ? 13.120 11.309 -14.158 1.00 56.69 186 MET A CA 1
ATOM 1445 C C . MET A 1 186 ? 11.740 11.895 -13.813 1.00 56.69 186 MET A C 1
ATOM 1447 O O . MET A 1 186 ? 10.707 11.258 -14.030 1.00 56.69 186 MET A O 1
ATOM 1451 N N . VAL A 1 187 ? 11.723 13.145 -13.340 1.00 53.62 187 VAL A N 1
ATOM 1452 C CA . VAL A 1 187 ? 10.496 13.915 -13.082 1.00 53.62 187 VAL A CA 1
ATOM 1453 C C . VAL A 1 187 ? 9.652 13.976 -14.362 1.00 53.62 187 VAL A C 1
ATOM 1455 O O . VAL A 1 187 ? 10.086 14.542 -15.364 1.00 53.62 187 VAL A O 1
ATOM 1458 N N . GLY A 1 188 ? 8.449 13.394 -14.331 1.00 54.94 188 GLY A N 1
ATOM 1459 C CA . GLY A 1 188 ? 7.511 13.381 -15.464 1.00 54.94 188 GLY A CA 1
ATOM 1460 C C . GLY A 1 188 ? 7.098 11.995 -15.966 1.00 54.94 188 GLY A C 1
ATOM 1461 O O . GLY A 1 188 ? 6.240 11.920 -16.847 1.00 54.94 188 GLY A O 1
ATOM 1462 N N . ASP A 1 189 ? 7.647 10.908 -15.414 1.00 55.62 189 ASP A N 1
ATOM 1463 C CA . ASP A 1 189 ? 7.157 9.560 -15.713 1.00 55.62 189 ASP A CA 1
ATOM 1464 C C . ASP A 1 189 ? 5.786 9.320 -15.035 1.00 55.62 189 ASP A C 1
ATOM 1466 O O . ASP A 1 189 ? 5.690 9.405 -13.804 1.00 55.62 189 ASP A O 1
ATOM 1470 N N . PRO A 1 190 ? 4.712 9.012 -15.794 1.00 51.97 190 PRO A N 1
ATOM 1471 C CA . PRO A 1 190 ? 3.385 8.730 -15.243 1.00 51.97 190 PRO A CA 1
ATOM 1472 C C . PRO A 1 190 ? 3.337 7.537 -14.270 1.00 51.97 190 PRO A C 1
ATOM 1474 O O . PRO A 1 190 ? 2.324 7.376 -13.588 1.00 51.97 190 PRO A O 1
ATOM 1477 N N . PHE A 1 191 ? 4.402 6.731 -14.175 1.00 54.75 191 PHE A N 1
ATOM 1478 C CA . PHE A 1 191 ? 4.526 5.603 -13.246 1.00 54.75 191 PHE A CA 1
ATOM 1479 C C . PHE A 1 191 ? 5.733 5.707 -12.305 1.00 54.75 191 PHE A C 1
ATOM 1481 O O . PHE A 1 191 ? 6.200 4.694 -11.788 1.00 54.75 191 PHE A O 1
ATOM 1488 N N . SER A 1 192 ? 6.231 6.920 -12.053 1.00 67.19 192 SER A N 1
ATOM 1489 C CA . SER A 1 192 ? 7.324 7.128 -11.104 1.00 67.19 192 SER A CA 1
ATOM 1490 C C . SER A 1 192 ? 6.927 6.664 -9.687 1.00 67.19 192 SER A C 1
ATOM 1492 O O . SER A 1 192 ? 5.934 7.167 -9.143 1.00 67.19 192 SER A O 1
ATOM 1494 N N . PRO A 1 193 ? 7.705 5.762 -9.050 1.00 71.12 193 PRO A N 1
ATOM 1495 C CA . PRO A 1 193 ? 7.547 5.406 -7.640 1.00 71.12 193 PRO A CA 1
ATOM 1496 C C . PRO A 1 193 ? 7.442 6.627 -6.724 1.00 71.12 193 PRO A C 1
ATOM 1498 O O . PRO A 1 193 ? 6.591 6.645 -5.843 1.00 71.12 193 PRO A O 1
ATOM 1501 N N . LEU A 1 194 ? 8.207 7.687 -7.006 1.00 78.12 194 LEU A N 1
ATOM 1502 C CA . LEU A 1 194 ? 8.134 8.961 -6.293 1.00 78.12 194 LEU A CA 1
ATOM 1503 C C . LEU A 1 194 ? 6.760 9.630 -6.441 1.00 78.12 194 LEU A C 1
ATOM 1505 O O . LEU A 1 194 ? 6.189 10.104 -5.467 1.00 78.12 194 LEU A O 1
ATOM 1509 N N . THR A 1 195 ? 6.186 9.637 -7.647 1.00 76.06 195 THR A N 1
ATOM 1510 C CA . THR A 1 195 ? 4.855 10.232 -7.864 1.00 76.06 195 THR A CA 1
ATOM 1511 C C . THR A 1 195 ? 3.767 9.468 -7.112 1.00 76.06 195 THR A C 1
ATOM 1513 O O . THR A 1 195 ? 2.860 10.089 -6.558 1.00 76.06 195 THR A O 1
ATOM 1516 N N . SER A 1 196 ? 3.841 8.134 -7.071 1.00 77.81 196 SER A N 1
ATOM 1517 C CA . SER A 1 196 ? 2.908 7.335 -6.265 1.00 77.81 196 SER A CA 1
ATOM 1518 C C . SER A 1 196 ? 3.109 7.570 -4.766 1.00 77.81 196 SER A C 1
ATOM 1520 O O . SER A 1 196 ? 2.122 7.704 -4.051 1.00 77.81 196 SER A O 1
ATOM 1522 N N . HIS A 1 197 ? 4.359 7.674 -4.309 1.00 83.19 197 HIS A N 1
ATOM 1523 C CA . HIS A 1 197 ? 4.714 7.927 -2.908 1.00 83.19 197 HIS A CA 1
ATOM 1524 C C . HIS A 1 197 ? 4.152 9.264 -2.408 1.00 83.19 197 HIS A C 1
ATOM 1526 O O . HIS A 1 197 ? 3.401 9.302 -1.437 1.00 83.19 197 HIS A O 1
ATOM 1532 N N . ILE A 1 198 ? 4.376 10.345 -3.167 1.00 86.31 198 ILE A N 1
ATOM 1533 C CA . ILE A 1 198 ? 3.828 11.683 -2.877 1.00 86.31 198 ILE A CA 1
ATOM 1534 C C . ILE A 1 198 ? 2.291 11.660 -2.833 1.00 86.31 198 ILE A C 1
ATOM 1536 O O . ILE A 1 198 ? 1.662 12.326 -2.007 1.00 86.31 198 ILE A O 1
ATOM 1540 N N . LYS A 1 199 ? 1.641 10.908 -3.735 1.00 83.56 199 LYS A N 1
ATOM 1541 C CA . LYS A 1 199 ? 0.175 10.766 -3.720 1.00 83.56 199 LYS A CA 1
ATOM 1542 C C . LYS A 1 199 ? -0.310 10.098 -2.428 1.00 83.56 199 LYS A C 1
ATOM 1544 O O . LYS A 1 199 ? -1.337 10.518 -1.894 1.00 83.56 199 LYS A O 1
ATOM 1549 N N . ASP A 1 200 ? 0.402 9.090 -1.930 1.00 80.19 200 ASP A N 1
ATOM 1550 C CA . ASP A 1 200 ? 0.050 8.415 -0.679 1.00 80.19 200 ASP A CA 1
ATOM 1551 C C . ASP A 1 200 ? 0.230 9.320 0.544 1.00 80.19 200 ASP A C 1
ATOM 1553 O O . ASP A 1 200 ? -0.678 9.375 1.378 1.00 80.19 200 ASP A O 1
ATOM 1557 N N . HIS A 1 201 ? 1.310 10.104 0.608 1.00 93.44 201 HIS A N 1
ATOM 1558 C CA . HIS A 1 201 ? 1.497 11.132 1.639 1.00 93.44 201 HIS A CA 1
ATOM 1559 C C . HIS A 1 201 ? 0.328 12.110 1.689 1.00 93.44 201 HIS A C 1
ATOM 1561 O O . HIS A 1 201 ? -0.304 12.289 2.733 1.00 93.44 201 HIS A O 1
ATOM 1567 N N . ARG A 1 202 ? -0.034 12.687 0.536 1.00 92.06 202 ARG A N 1
ATOM 1568 C CA . ARG A 1 202 ? -1.168 13.618 0.438 1.00 92.06 202 ARG A CA 1
ATOM 1569 C C . ARG A 1 202 ? -2.469 12.986 0.903 1.00 92.06 202 ARG A C 1
ATOM 1571 O O . ARG A 1 202 ? -3.194 13.599 1.674 1.00 92.06 202 ARG A O 1
ATOM 1578 N N . ARG A 1 203 ? -2.738 11.739 0.506 1.00 88.88 203 ARG A N 1
ATOM 1579 C CA . ARG A 1 203 ? -3.944 11.020 0.933 1.00 88.88 203 ARG A CA 1
ATOM 1580 C C . ARG A 1 203 ? -4.015 10.867 2.455 1.00 88.88 203 ARG A C 1
ATOM 1582 O O . ARG A 1 203 ? -5.102 10.969 3.016 1.00 88.88 203 ARG A O 1
ATOM 1589 N N . ILE A 1 204 ? -2.894 10.594 3.123 1.00 88.06 204 ILE A N 1
ATOM 1590 C CA . ILE A 1 204 ? -2.847 10.487 4.589 1.00 88.06 204 ILE A CA 1
ATOM 1591 C C . ILE A 1 204 ? -3.123 11.851 5.232 1.00 88.06 204 ILE A C 1
ATOM 1593 O O . ILE A 1 204 ? -3.954 11.939 6.137 1.00 88.06 204 ILE A O 1
ATOM 1597 N N . LEU A 1 205 ? -2.482 12.912 4.736 1.00 93.75 205 LEU A N 1
ATOM 1598 C CA . LEU A 1 205 ? -2.685 14.272 5.236 1.00 93.75 205 LEU A CA 1
ATOM 1599 C C . LEU A 1 205 ? -4.132 14.748 5.041 1.00 93.75 205 LEU A C 1
ATOM 1601 O O . LEU A 1 205 ? -4.724 15.272 5.981 1.00 93.75 205 LEU A O 1
ATOM 1605 N N . ASP A 1 206 ? -4.738 14.479 3.882 1.00 90.81 206 ASP A N 1
ATOM 1606 C CA . ASP A 1 206 ? -6.133 14.827 3.579 1.00 90.81 206 ASP A CA 1
ATOM 1607 C C . ASP A 1 206 ? -7.118 14.189 4.573 1.00 90.81 206 ASP A C 1
ATOM 1609 O O . ASP A 1 206 ? -8.083 14.829 4.998 1.00 90.81 206 ASP A O 1
ATOM 1613 N N . LEU A 1 207 ? -6.875 12.934 4.976 1.00 89.50 207 LEU A N 1
ATOM 1614 C CA . LEU A 1 207 ? -7.692 12.251 5.985 1.00 89.50 207 LEU A CA 1
ATOM 1615 C C . LEU A 1 207 ? -7.599 12.952 7.343 1.00 89.50 207 LEU A C 1
ATOM 1617 O O . LEU A 1 207 ? -8.617 13.171 7.996 1.00 89.50 207 LEU A O 1
ATOM 1621 N N . ILE A 1 208 ? -6.393 13.334 7.760 1.00 90.81 208 ILE A N 1
ATOM 1622 C CA . ILE A 1 208 ? -6.179 14.011 9.042 1.00 90.81 208 ILE A CA 1
ATOM 1623 C C . ILE A 1 208 ? -6.792 15.416 9.019 1.00 90.81 208 ILE A C 1
ATOM 1625 O O . ILE A 1 208 ? -7.499 15.799 9.954 1.00 90.81 208 ILE A O 1
ATOM 1629 N N . GLU A 1 209 ? -6.589 16.171 7.937 1.00 93.31 209 GLU A N 1
ATOM 1630 C CA . GLU A 1 209 ? -7.204 17.486 7.759 1.00 93.31 209 GLU A CA 1
ATOM 1631 C C . GLU A 1 209 ? -8.731 17.420 7.804 1.00 93.31 209 GLU A C 1
ATOM 1633 O O . GLU A 1 209 ? -9.374 18.296 8.390 1.00 93.31 209 GLU A O 1
ATOM 1638 N N . HIS A 1 210 ? -9.322 16.409 7.163 1.00 91.12 210 HIS A N 1
ATOM 1639 C CA . HIS A 1 210 ? -10.762 16.197 7.180 1.00 91.12 210 HIS A CA 1
ATOM 1640 C C . HIS A 1 210 ? -11.278 16.041 8.615 1.00 91.12 210 HIS A C 1
ATOM 1642 O O . HIS A 1 210 ? -12.203 16.750 9.019 1.00 91.12 210 HIS A O 1
ATOM 1648 N N . GLU A 1 211 ? -10.634 15.193 9.418 1.00 90.88 211 GLU A N 1
ATOM 1649 C CA . GLU A 1 211 ? -11.003 14.984 10.821 1.00 90.88 211 GLU A CA 1
ATOM 1650 C C . GLU A 1 211 ? -10.789 16.242 11.683 1.00 90.88 211 GLU A C 1
ATOM 1652 O O . GLU A 1 211 ? -11.640 16.599 12.506 1.00 90.88 211 GLU A O 1
ATOM 1657 N N . LEU A 1 212 ? -9.709 16.997 11.451 1.00 92.06 212 LEU A N 1
ATOM 1658 C CA . LEU A 1 212 ? -9.472 18.281 12.124 1.00 92.06 212 LEU A CA 1
ATOM 1659 C C . LEU A 1 212 ? -10.561 19.318 11.801 1.00 92.06 212 LEU A C 1
ATOM 1661 O O . LEU A 1 212 ? -10.984 20.069 12.692 1.00 92.06 212 LEU A O 1
ATOM 1665 N N . LYS A 1 213 ? -11.044 19.347 10.550 1.00 89.56 213 LYS A N 1
ATOM 1666 C CA . LYS A 1 213 ? -12.143 20.216 10.094 1.00 89.56 213 LYS A CA 1
ATOM 1667 C C . LYS A 1 213 ? -13.486 19.790 10.691 1.00 89.56 213 LYS A C 1
ATOM 1669 O O . LYS A 1 213 ? -14.245 20.656 11.123 1.00 89.56 213 LYS A O 1
ATOM 1674 N N . LEU A 1 214 ? -13.772 18.491 10.800 1.00 82.50 214 LEU A N 1
ATOM 1675 C CA . LEU A 1 214 ? -14.976 18.003 11.486 1.00 82.50 214 LEU A CA 1
ATOM 1676 C C . LEU A 1 214 ? -15.002 18.431 12.959 1.00 82.50 214 LEU A C 1
ATOM 1678 O O . LEU A 1 214 ? -16.015 18.947 13.434 1.00 82.50 214 LEU A O 1
ATOM 1682 N N . GLY A 1 215 ? -13.861 18.349 13.647 1.00 65.81 215 GLY A N 1
ATOM 1683 C CA . GLY A 1 215 ? -13.701 18.841 15.017 1.00 65.81 215 GLY A CA 1
ATOM 1684 C C . GLY A 1 215 ? -13.762 20.370 15.184 1.00 65.81 215 GLY A C 1
ATOM 1685 O O . GLY A 1 215 ? -13.635 20.862 16.306 1.00 65.81 215 GLY A O 1
ATOM 1686 N N . ASN A 1 216 ? -13.898 21.159 14.108 1.00 58.78 216 ASN A N 1
ATOM 1687 C CA . ASN A 1 216 ? -14.247 22.589 14.174 1.00 58.78 216 ASN A CA 1
ATOM 1688 C C . ASN A 1 216 ? -15.767 22.820 14.152 1.00 58.78 216 ASN A C 1
ATOM 1690 O O . ASN A 1 216 ? -16.232 23.832 14.668 1.00 58.78 216 ASN A O 1
ATOM 1694 N N . ASN A 1 217 ? -16.538 21.885 13.593 1.00 52.66 217 ASN A N 1
ATOM 1695 C CA . ASN A 1 217 ? -17.983 22.034 13.403 1.00 52.66 217 ASN A CA 1
ATOM 1696 C C . ASN A 1 217 ? -18.810 21.499 14.585 1.00 52.66 217 ASN A C 1
ATOM 1698 O O . ASN A 1 217 ? -20.005 21.767 14.670 1.00 52.66 217 ASN A O 1
ATOM 1702 N N . THR A 1 218 ? -18.190 20.789 15.531 1.00 45.38 218 THR A N 1
ATOM 1703 C CA . THR A 1 218 ? -18.840 20.211 16.721 1.00 45.38 218 THR A CA 1
ATOM 1704 C C . THR A 1 218 ? -18.663 21.054 17.990 1.00 45.38 218 THR A C 1
ATOM 1706 O O . THR A 1 218 ? -18.535 20.524 19.090 1.00 45.38 218 THR A O 1
ATOM 1709 N N . SER A 1 219 ? -18.686 22.384 17.875 1.00 40.88 219 SER A N 1
ATOM 1710 C CA . SER A 1 219 ? -18.993 23.277 19.008 1.00 40.88 219 SER A CA 1
ATOM 1711 C C . SER A 1 219 ? -20.469 23.674 19.004 1.00 40.88 219 SER A C 1
ATOM 1713 O O . SER A 1 219 ? -20.813 24.848 19.017 1.00 40.88 219 SER A O 1
ATOM 1715 N N . ALA A 1 220 ? -21.353 22.677 18.977 1.00 42.53 220 ALA A N 1
ATOM 1716 C CA . ALA A 1 220 ? -22.744 22.813 19.390 1.00 42.53 220 ALA A CA 1
ATOM 1717 C C . ALA A 1 220 ? -23.304 21.423 19.731 1.00 42.53 220 ALA A C 1
ATOM 1719 O O . ALA A 1 220 ? -23.654 20.657 18.843 1.00 42.53 220 ALA A O 1
ATOM 1720 N N . ALA A 1 221 ? -23.403 21.155 21.035 1.00 38.78 221 ALA A N 1
ATOM 1721 C CA . ALA A 1 221 ? -24.153 20.073 21.677 1.00 38.78 221 ALA A CA 1
ATOM 1722 C C . ALA A 1 221 ? -23.662 18.619 21.502 1.00 38.78 221 ALA A C 1
ATOM 1724 O O . ALA A 1 221 ? -23.570 18.083 20.405 1.00 38.78 221 ALA A O 1
ATOM 1725 N N . GLY A 1 222 ? -23.503 17.941 22.644 1.00 33.97 222 GLY A N 1
ATOM 1726 C CA . GLY A 1 222 ? -23.672 16.490 22.732 1.00 33.97 222 GLY A CA 1
ATOM 1727 C C . GLY A 1 222 ? -22.496 15.750 23.347 1.00 33.97 222 GLY A C 1
ATOM 1728 O O . GLY A 1 222 ? -21.629 15.249 22.647 1.00 33.97 222 GLY A O 1
ATOM 1729 N N . THR A 1 223 ? -22.508 15.648 24.671 1.00 35.34 223 THR A N 1
ATOM 1730 C CA . THR A 1 223 ? -21.772 14.672 25.478 1.00 35.34 223 THR A CA 1
ATOM 1731 C C . THR A 1 223 ? -21.774 13.284 24.826 1.00 35.34 223 THR A C 1
ATOM 1733 O O . THR A 1 223 ? -22.837 12.715 24.572 1.00 35.34 223 THR A O 1
ATOM 1736 N N . CYS A 1 224 ? -20.592 12.710 24.597 1.00 30.45 224 CYS A N 1
ATOM 1737 C CA . CYS A 1 224 ? -20.443 11.324 24.166 1.00 30.45 224 CYS A CA 1
ATOM 1738 C C . CYS A 1 224 ? -20.793 10.401 25.343 1.00 30.45 224 CYS A C 1
ATOM 1740 O O . CYS A 1 224 ? -19.938 10.104 26.175 1.00 30.45 224 CYS A O 1
ATOM 1742 N N . ASN A 1 225 ? -22.053 9.973 25.438 1.00 31.20 225 ASN A N 1
ATOM 1743 C CA . ASN A 1 225 ? -22.421 8.871 26.319 1.00 31.20 225 ASN A CA 1
ATOM 1744 C C . ASN A 1 225 ? -21.951 7.562 25.678 1.00 31.20 225 ASN A C 1
ATOM 1746 O O . ASN A 1 225 ? -22.450 7.133 24.638 1.00 31.20 225 ASN A O 1
ATOM 1750 N N . SER A 1 226 ? -20.991 6.925 26.335 1.00 40.56 226 SER A N 1
ATOM 1751 C CA . SER A 1 226 ? -20.797 5.486 26.298 1.00 40.56 226 SER A CA 1
ATOM 1752 C C . SER A 1 226 ? -22.111 4.797 26.676 1.00 40.56 226 SER A C 1
ATOM 1754 O O . SER A 1 226 ? -22.734 5.189 27.660 1.00 40.56 226 SER A O 1
ATOM 1756 N N . THR A 1 227 ? -22.529 3.808 25.878 1.00 32.19 227 THR A N 1
ATOM 1757 C CA . THR A 1 227 ? -23.326 2.602 26.211 1.00 32.19 227 THR A CA 1
ATOM 1758 C C . THR A 1 227 ? -24.235 2.245 25.029 1.00 32.19 227 THR A C 1
ATOM 1760 O O . THR A 1 227 ? -25.284 2.853 24.849 1.00 32.19 227 THR A O 1
ATOM 1763 N N . ILE A 1 228 ? -23.882 1.205 24.270 1.00 31.11 228 ILE A N 1
ATOM 1764 C CA . ILE A 1 228 ? -24.881 0.281 23.716 1.00 31.11 228 ILE A CA 1
ATOM 1765 C C . ILE A 1 228 ? -24.416 -1.122 24.104 1.00 31.11 228 ILE A C 1
ATOM 1767 O O . ILE A 1 228 ? -23.474 -1.665 23.533 1.00 31.11 228 ILE A O 1
ATOM 1771 N N . VAL A 1 229 ? -25.050 -1.631 25.158 1.00 33.84 229 VAL A N 1
ATOM 1772 C CA . VAL A 1 229 ? -25.122 -3.048 25.518 1.00 33.84 229 VAL A CA 1
ATOM 1773 C C . VAL A 1 229 ? -26.317 -3.691 24.812 1.00 33.84 229 VAL A C 1
ATOM 1775 O O . VAL A 1 229 ? -27.278 -3.014 24.450 1.00 33.84 229 VAL A O 1
ATOM 1778 N N . ASP A 1 230 ? -26.192 -5.003 24.646 1.00 33.38 230 ASP A N 1
ATOM 1779 C CA . ASP A 1 230 ? -27.109 -5.991 24.075 1.00 33.38 230 ASP A CA 1
ATOM 1780 C C . ASP A 1 230 ? -28.594 -5.912 24.489 1.00 33.38 230 ASP A C 1
ATOM 1782 O O . ASP A 1 230 ? -28.944 -5.432 25.566 1.00 33.38 230 ASP A O 1
ATOM 1786 N N . GLY A 1 231 ? -29.454 -6.542 23.673 1.00 28.36 231 GLY A N 1
ATOM 1787 C CA . GLY A 1 231 ? -30.815 -6.972 24.044 1.00 28.36 231 GLY A CA 1
ATOM 1788 C C . GLY A 1 231 ? -31.786 -6.937 22.856 1.00 28.36 231 GLY A C 1
ATOM 1789 O O . GLY A 1 231 ? -32.226 -5.867 22.466 1.00 28.36 231 GLY A O 1
ATOM 1790 N N . VAL A 1 232 ? -31.972 -8.029 22.105 1.00 34.28 232 VAL A N 1
ATOM 1791 C CA . VAL A 1 232 ? -32.974 -9.105 22.313 1.00 34.28 232 VAL A CA 1
ATOM 1792 C C . VAL A 1 232 ? -34.433 -8.683 22.043 1.00 34.28 232 VAL A C 1
ATOM 1794 O O . VAL A 1 232 ? -35.011 -7.893 22.775 1.00 34.28 232 VAL A O 1
ATOM 1797 N N . ALA A 1 233 ? -34.988 -9.339 21.015 1.00 33.31 233 ALA A N 1
ATOM 1798 C CA . ALA A 1 233 ? -36.367 -9.795 20.781 1.00 33.31 233 ALA A CA 1
ATOM 1799 C C . ALA A 1 233 ? -37.568 -8.851 20.994 1.00 33.31 233 ALA A C 1
ATOM 1801 O O . ALA A 1 233 ? -37.936 -8.505 22.114 1.00 33.31 233 ALA A O 1
ATOM 1802 N N . SER A 1 234 ? -38.339 -8.672 19.917 1.00 37.69 234 SER A N 1
ATOM 1803 C CA . SER A 1 234 ? -39.681 -9.268 19.756 1.00 37.69 234 SER A CA 1
ATOM 1804 C C . SER A 1 234 ? -40.015 -9.394 18.273 1.00 37.69 234 SER A C 1
ATOM 1806 O O . SER A 1 234 ? -39.589 -8.498 17.512 1.00 37.69 234 SER A O 1
#

pLDDT: mean 78.9, std 19.18, range [28.36, 97.69]

Radius of gyration: 21.98 Å; chains: 1; bounding box: 59×62×48 Å

Foldseek 3Di:
DQVVCVVCPPLDAAEAEAEDAPCFPVVQVVCCVVVVRDRHHGYYDHHPVPPDPPADDCVQQADFDDAPVGHTPDRTAHGCVQVPCVSVVRVVVSSVVRSVVVVVCVVCVVDDDDDDDDDDDDPVVVLDDDDPPDVVLVVLSVQLSVLVVCCVVPPDLVSLVSNLVSLVVNLVVVLVVCVVVQQQHDPPPPRGPSVVSNVVSVVVNVVSVVVNVVVVVPPPDDDPDDDDDDDDDD

Organism: NCBI:txid303405

Sequence (234 aa):
MESWARSYQNSVQFLCVCVETNNAQRVATFFHHTFNFTLVVNAYIPSMQYMPRGFGQLGCSGFVVSDGDGNFVSRKTKAYLDSGEEAFDHVEQILAGLLRDKVVAANFSSSSQQPSQKTTVAMDEYLTVPSVGVSSMDHEHETCLTALKNLIQSPSKKNLQVVYEELVNHFAHEEALMVEHGFGGMVGDPFSPLTSHIKDHRRILDLIEHELKLGNNTSAAGTCNSTIVDGVAS

Secondary structure (DSSP, 8-state):
-HHHHHHHGGG---EEEE--TTTHHHHHHHHHHHHT-SSSEEEE-SSGGGSPTT----GGG---EE-TTS-EEESS---HHHHTTHHHHHHHHHHHHHHHHHHHHHHHTTS-----------GGGG------S-HHHHHHHHHHHHHHHHHHHS--HHHHHHHHHHHHHHHHHHHHHHHHTTTTSSTT-TT-HHHHHHHHHHHHHHHHHHHHHHHHH--SS-------------